Protein AF-A0A965MCZ3-F1 (afdb_monomer_lite)

Radius of gyration: 33.43 Å; chains: 1; bounding box: 57×98×82 Å

Sequence (211 aa):
MKVIHEVLMSDLFREVDEELQQDRLKYMARRYGPWVGVAVVVALLAAAVWTYMENQKEEKLAAAAERYFTALSSDGADLEILKSLTVEQGAGIYPIMANLLLMNEELEPERALETIMSADLDATTRASLARVLSYRFAHLGWQRIEGLVNQLTPAMQGASAELEFLGQMADNNMSGAKEALSRWKTLENLPASMAARLREAEIQLELAEHS

Structure (mmCIF, N/CA/C/O backbone):
data_AF-A0A965MCZ3-F1
#
_entry.id   AF-A0A965MCZ3-F1
#
loop_
_atom_site.group_PDB
_atom_site.id
_atom_site.type_symbol
_atom_site.label_atom_id
_atom_site.label_alt_id
_atom_site.label_comp_id
_atom_site.label_asym_id
_atom_site.label_entity_id
_atom_site.label_seq_id
_atom_site.pdbx_PDB_ins_code
_atom_site.Cartn_x
_atom_site.Cartn_y
_atom_site.Cartn_z
_atom_site.occupancy
_atom_site.B_iso_or_equiv
_atom_site.auth_seq_id
_atom_site.auth_comp_id
_atom_site.auth_asym_id
_atom_site.auth_atom_id
_atom_site.pdbx_PDB_model_num
ATOM 1 N N . MET A 1 1 ? -17.898 77.015 56.276 1.00 41.12 1 MET A N 1
ATOM 2 C CA . MET A 1 1 ? -16.817 76.280 55.583 1.00 41.12 1 MET A CA 1
ATOM 3 C C . MET A 1 1 ? -17.212 74.803 55.628 1.00 41.12 1 MET A C 1
ATOM 5 O O . MET A 1 1 ? -17.172 74.236 56.705 1.00 41.12 1 MET A O 1
ATOM 9 N N . LYS A 1 2 ? -17.964 74.273 54.638 1.00 50.09 2 LYS A N 1
ATOM 10 C CA . LYS A 1 2 ? -17.441 73.364 53.579 1.00 50.09 2 LYS A CA 1
ATOM 11 C C . LYS A 1 2 ? -16.272 72.553 54.159 1.00 50.09 2 LYS A C 1
ATOM 13 O O . LYS A 1 2 ? -15.230 73.147 54.379 1.00 50.09 2 LYS A O 1
ATOM 18 N N . VAL A 1 3 ? -16.410 71.289 54.551 1.00 51.66 3 VAL A N 1
ATOM 19 C CA . VAL A 1 3 ? -16.623 70.119 53.687 1.00 51.66 3 VAL A CA 1
ATOM 20 C C . VAL A 1 3 ? -17.054 68.944 54.580 1.00 51.66 3 VAL A C 1
ATOM 22 O O . VAL A 1 3 ? -16.217 68.400 55.283 1.00 51.66 3 VAL A O 1
ATOM 25 N N . ILE A 1 4 ? -18.331 68.550 54.574 1.00 48.59 4 ILE A N 1
ATOM 26 C CA . ILE A 1 4 ? -18.780 67.209 55.012 1.00 48.59 4 ILE A CA 1
ATOM 27 C C . ILE A 1 4 ? -20.008 66.846 54.165 1.00 48.59 4 ILE A C 1
ATOM 29 O O . ILE A 1 4 ? -21.119 66.730 54.668 1.00 48.59 4 ILE A O 1
ATOM 33 N N . HIS A 1 5 ? -19.840 66.786 52.843 1.00 52.75 5 HIS A N 1
ATOM 34 C CA . HIS A 1 5 ? -20.931 66.384 51.944 1.00 52.75 5 HIS A CA 1
ATOM 35 C C . HIS A 1 5 ? -20.550 65.249 50.989 1.00 52.75 5 HIS A C 1
ATOM 37 O O . HIS A 1 5 ? -21.323 64.937 50.096 1.00 52.75 5 HIS A O 1
ATOM 43 N N . GLU A 1 6 ? -19.394 64.607 51.175 1.00 56.16 6 GLU A N 1
ATOM 44 C CA . GLU A 1 6 ? -18.848 63.711 50.144 1.00 56.16 6 GLU A CA 1
ATOM 45 C C . GLU A 1 6 ? -18.627 62.258 50.589 1.00 56.16 6 GLU A C 1
ATOM 47 O O . GLU A 1 6 ? -18.291 61.420 49.766 1.00 56.16 6 GLU A O 1
ATOM 52 N N . VAL A 1 7 ? -18.881 61.905 51.853 1.00 52.00 7 VAL A N 1
ATOM 53 C CA . VAL A 1 7 ? -18.620 60.532 52.345 1.00 52.00 7 VAL A CA 1
ATOM 54 C C . VAL A 1 7 ? -19.903 59.709 52.543 1.00 52.00 7 VAL A C 1
ATOM 56 O O . VAL A 1 7 ? -19.848 58.491 52.643 1.00 52.00 7 VAL A O 1
ATOM 59 N N . LEU A 1 8 ? -21.091 60.326 52.511 1.00 55.06 8 LEU A N 1
ATOM 60 C CA . LEU A 1 8 ? -22.344 59.640 52.871 1.00 55.06 8 LEU A CA 1
ATOM 61 C C . LEU A 1 8 ? -23.015 58.836 51.733 1.00 55.06 8 LEU A C 1
ATOM 63 O O . LEU A 1 8 ? -24.054 58.229 51.965 1.00 55.06 8 LEU A O 1
ATOM 67 N N . MET A 1 9 ? -22.468 58.843 50.510 1.00 55.62 9 MET A N 1
ATOM 68 C CA . MET A 1 9 ? -23.132 58.280 49.316 1.00 55.62 9 MET A CA 1
ATOM 69 C C . MET A 1 9 ? -22.511 56.984 48.764 1.00 55.62 9 MET A C 1
ATOM 71 O O . MET A 1 9 ? -23.002 56.482 47.757 1.00 55.62 9 MET A O 1
ATOM 75 N N . SER A 1 10 ? -21.467 56.418 49.389 1.00 51.62 10 SER A N 1
ATOM 76 C CA . SER A 1 10 ? -20.831 55.180 48.880 1.00 51.62 10 SER A CA 1
ATOM 77 C C . SER A 1 10 ? -20.953 53.942 49.778 1.00 51.62 10 SER A C 1
ATOM 79 O O . SER A 1 10 ? -20.821 52.837 49.262 1.00 51.62 10 SER A O 1
ATOM 81 N N . ASP A 1 11 ? -21.327 54.091 51.055 1.00 53.97 11 ASP A N 1
ATOM 82 C CA . ASP A 1 11 ? -21.426 52.960 52.002 1.00 53.97 11 ASP A CA 1
ATOM 83 C C . ASP A 1 11 ? -22.856 52.442 52.256 1.00 53.97 11 ASP A C 1
ATOM 85 O O . ASP A 1 11 ? -23.054 51.497 53.008 1.00 53.97 11 ASP A O 1
ATOM 89 N N . LEU A 1 12 ? -23.876 53.000 51.595 1.00 50.38 12 LEU A N 1
ATOM 90 C CA . LEU A 1 12 ? -25.283 52.585 51.759 1.00 50.38 12 LEU A CA 1
ATOM 91 C C . LEU A 1 12 ? -25.809 51.657 50.647 1.00 50.38 12 LEU A C 1
ATOM 93 O O . LEU A 1 12 ? -27.002 51.372 50.597 1.00 50.38 12 LEU A O 1
ATOM 97 N N . PHE A 1 13 ? -24.932 51.160 49.768 1.00 47.84 13 PHE A N 1
ATOM 98 C CA . PHE A 1 13 ? -25.298 50.298 48.630 1.00 47.84 13 PHE A CA 1
ATOM 99 C C . PHE A 1 13 ? -24.572 48.948 48.603 1.00 47.84 13 PHE A C 1
ATOM 101 O O . PHE A 1 13 ? -24.461 48.333 47.542 1.00 47.84 13 PHE A O 1
ATOM 108 N N . ARG A 1 14 ? -24.071 48.460 49.746 1.00 54.25 14 ARG A N 1
ATOM 109 C CA . ARG A 1 14 ? -23.369 47.167 49.774 1.00 54.25 14 ARG A CA 1
ATOM 110 C C . ARG A 1 14 ? -23.829 46.135 50.789 1.00 54.25 14 ARG A C 1
ATOM 112 O O . ARG A 1 14 ? -23.236 45.068 50.813 1.00 54.25 14 ARG A O 1
ATOM 119 N N . GLU A 1 15 ? -24.893 46.384 51.548 1.00 53.94 15 GLU A N 1
ATOM 120 C CA . GLU A 1 15 ? -25.224 45.486 52.668 1.00 53.94 15 GLU A CA 1
ATOM 121 C C . GLU A 1 15 ? -26.689 45.026 52.737 1.00 53.94 15 GLU A C 1
ATOM 123 O O . GLU A 1 15 ? -27.121 44.502 53.755 1.00 53.94 15 GLU A O 1
ATOM 128 N N . VAL A 1 16 ? -27.478 45.162 51.661 1.00 55.66 16 VAL A N 1
ATOM 129 C CA . VAL A 1 16 ? -28.903 44.748 51.676 1.00 55.66 16 VAL A CA 1
ATOM 130 C C . VAL A 1 16 ? -29.326 43.950 50.436 1.00 55.66 16 VAL A C 1
ATOM 132 O O . VAL A 1 16 ? -30.455 44.069 49.984 1.00 55.66 16 VAL A O 1
ATOM 135 N N . ASP A 1 17 ? -28.461 43.105 49.868 1.00 54.53 17 ASP A N 1
ATOM 136 C CA . ASP A 1 17 ? -28.918 42.191 48.798 1.00 54.53 17 ASP A CA 1
ATOM 137 C C . ASP A 1 17 ? -28.342 40.764 48.840 1.00 54.53 17 ASP A C 1
ATOM 139 O O . ASP A 1 17 ? -28.555 39.979 47.914 1.00 54.53 17 ASP A O 1
ATOM 143 N N . GLU A 1 18 ? -27.668 40.366 49.927 1.00 53.53 18 GLU A N 1
ATOM 144 C CA . GLU A 1 18 ? -27.156 38.989 50.049 1.00 53.53 18 GLU A CA 1
ATOM 145 C C . GLU A 1 18 ? -28.203 37.969 50.536 1.00 53.53 18 GLU A C 1
ATOM 147 O O . GLU A 1 18 ? -28.109 36.792 50.185 1.00 53.53 18 GLU A O 1
ATOM 152 N N . GLU A 1 19 ? -29.260 38.377 51.247 1.00 51.19 19 GLU A N 1
ATOM 153 C CA . GLU A 1 19 ? -30.263 37.425 51.761 1.00 51.19 19 GLU A CA 1
ATOM 154 C C . GLU A 1 19 ? -31.411 37.126 50.773 1.00 51.19 19 GLU A C 1
ATOM 156 O O . GLU A 1 19 ? -31.926 36.007 50.750 1.00 51.19 19 GLU A O 1
ATOM 161 N N . LEU A 1 20 ? -31.772 38.054 49.874 1.00 52.22 20 LEU A N 1
ATOM 162 C CA . LEU A 1 20 ? -32.878 37.852 48.917 1.00 52.22 20 LEU A CA 1
ATOM 163 C C . LEU A 1 20 ? -32.478 37.098 47.633 1.00 52.22 20 LEU A C 1
ATOM 165 O O . LEU A 1 20 ? -33.342 36.508 46.973 1.00 52.22 20 LEU A O 1
ATOM 169 N N . GLN A 1 21 ? -31.186 37.037 47.286 1.00 55.78 21 GLN A N 1
ATOM 170 C CA . GLN A 1 21 ? -30.714 36.184 46.185 1.00 55.78 21 GLN A CA 1
ATOM 171 C C . GLN A 1 21 ? -30.651 34.702 46.577 1.00 55.78 21 GLN A C 1
ATOM 173 O O . GLN A 1 21 ? -30.935 33.837 45.742 1.00 55.78 21 GLN A O 1
ATOM 178 N N . GLN A 1 22 ? -30.350 34.385 47.842 1.00 51.97 22 GLN A N 1
ATOM 179 C CA . GLN A 1 22 ? -30.231 32.995 48.291 1.00 51.97 22 GLN A CA 1
ATOM 180 C C . GLN A 1 22 ? -31.553 32.225 48.205 1.00 51.97 22 GLN A C 1
ATOM 182 O O . GLN A 1 22 ? -31.545 31.053 47.827 1.00 51.97 22 GLN A O 1
ATOM 187 N N . ASP A 1 23 ? -32.691 32.859 48.486 1.00 56.91 23 ASP A N 1
ATOM 188 C CA . ASP A 1 23 ? -33.988 32.174 48.445 1.00 56.91 23 ASP A CA 1
ATOM 189 C C . ASP A 1 23 ? -34.500 31.936 47.018 1.00 56.91 23 ASP A C 1
ATOM 191 O O . ASP A 1 23 ? -35.066 30.874 46.734 1.00 56.91 23 ASP A O 1
ATOM 195 N N . ARG A 1 24 ? -34.221 32.846 46.071 1.00 56.25 24 ARG A N 1
ATOM 196 C CA . ARG A 1 24 ? -34.505 32.607 44.642 1.00 56.25 2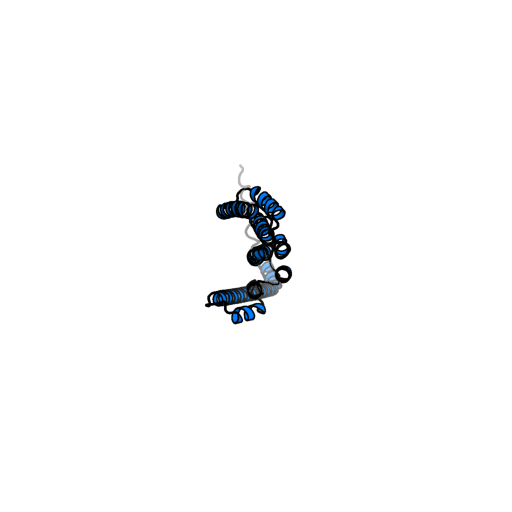4 ARG A CA 1
ATOM 197 C C . ARG A 1 24 ? -33.604 31.526 44.054 1.00 56.25 24 ARG A C 1
ATOM 199 O O . ARG A 1 24 ? -34.099 30.665 43.323 1.00 56.25 24 ARG A O 1
ATOM 206 N N . LEU A 1 25 ? -32.322 31.516 44.419 1.00 52.41 25 LEU A N 1
ATOM 207 C CA . LEU A 1 25 ? -31.389 30.457 44.031 1.00 52.41 25 LEU A CA 1
ATOM 208 C C . LEU A 1 25 ? -31.806 29.101 44.622 1.00 52.41 25 LEU A C 1
ATOM 210 O O . LEU A 1 25 ? -31.830 28.112 43.894 1.00 52.41 25 LEU A O 1
ATOM 214 N N . LYS A 1 26 ? -32.242 29.044 45.889 1.00 54.50 26 LYS A N 1
ATOM 215 C CA . LYS A 1 26 ? -32.774 27.819 46.522 1.00 54.50 26 LYS A CA 1
ATOM 216 C C . LYS A 1 26 ? -34.079 27.337 45.881 1.00 54.50 26 LYS A C 1
ATOM 218 O O . LYS A 1 26 ? -34.270 26.129 45.738 1.00 54.50 26 LYS A O 1
ATOM 223 N N . TYR A 1 27 ? -34.972 28.241 45.474 1.00 55.53 27 TYR A N 1
ATOM 224 C CA . TYR A 1 27 ? -36.230 27.877 44.813 1.00 55.53 27 TYR A CA 1
ATOM 225 C C . TYR A 1 27 ? -36.005 27.351 43.385 1.00 55.53 27 TYR A C 1
ATOM 227 O O . TYR A 1 27 ? -36.581 26.329 43.005 1.00 55.53 27 TYR A O 1
ATOM 235 N N . MET A 1 28 ? -35.114 27.981 42.609 1.00 53.00 28 MET A N 1
ATOM 236 C CA . MET A 1 28 ? -34.732 27.479 41.282 1.00 53.00 28 MET A CA 1
ATOM 237 C C . MET A 1 28 ? -33.929 26.175 41.370 1.00 53.00 28 MET A C 1
ATOM 239 O O . MET A 1 28 ? -34.207 25.248 40.610 1.00 53.00 28 MET A O 1
ATOM 243 N N . ALA A 1 29 ? -33.018 26.045 42.337 1.00 52.56 29 ALA A N 1
ATOM 244 C CA . ALA A 1 29 ? -32.280 24.807 42.585 1.00 52.56 29 ALA A CA 1
ATOM 245 C C . ALA A 1 29 ? -33.202 23.649 43.001 1.00 52.56 29 ALA A C 1
ATOM 247 O O . ALA A 1 29 ? -33.023 22.531 42.532 1.00 52.56 29 ALA A O 1
ATOM 248 N N . ARG A 1 30 ? -34.244 23.893 43.809 1.00 54.91 30 ARG A N 1
ATOM 249 C CA . ARG A 1 30 ? -35.247 22.862 44.142 1.00 54.91 30 ARG A CA 1
ATOM 250 C C . ARG A 1 30 ? -36.106 22.443 42.949 1.00 54.91 30 ARG A C 1
ATOM 252 O O . ARG A 1 30 ? -36.532 21.294 42.897 1.00 54.91 30 ARG A O 1
ATOM 259 N N . ARG A 1 31 ? -36.368 23.350 42.000 1.00 56.59 31 ARG A N 1
ATOM 260 C CA . ARG A 1 31 ? -37.234 23.079 40.841 1.00 56.59 31 ARG A CA 1
ATOM 261 C C . ARG A 1 31 ? -36.498 22.449 39.654 1.00 56.59 31 ARG A C 1
ATOM 263 O O . ARG A 1 31 ? -37.067 21.582 38.998 1.00 56.59 31 ARG A O 1
ATOM 270 N N . TYR A 1 32 ? -35.253 22.851 39.396 1.00 47.97 32 TYR A N 1
ATOM 271 C CA . TYR A 1 32 ? -34.442 22.355 38.273 1.00 47.97 32 TYR A CA 1
ATOM 272 C C . TYR A 1 32 ? -33.332 21.381 38.689 1.00 47.97 32 TYR A C 1
ATOM 274 O O . TYR A 1 32 ? -32.870 20.609 37.856 1.00 47.97 32 TYR A O 1
ATOM 282 N N . GLY A 1 33 ? -32.935 21.356 39.965 1.00 49.75 33 GLY A N 1
ATOM 283 C CA . GLY A 1 33 ? -31.885 20.474 40.487 1.00 49.75 33 GLY A CA 1
ATOM 284 C C . GLY A 1 33 ? -32.100 18.981 40.210 1.00 49.75 33 GLY A C 1
ATOM 285 O O . GLY A 1 33 ? -31.152 18.331 39.773 1.00 49.75 33 GLY A O 1
ATOM 286 N N . PRO A 1 34 ? -33.320 18.425 40.362 1.00 53.75 34 PRO A N 1
ATOM 287 C CA . PRO A 1 34 ? -33.581 17.029 40.010 1.00 53.75 34 PRO A CA 1
ATOM 288 C C . PRO A 1 34 ? -33.378 16.738 38.514 1.00 53.75 34 PRO A C 1
ATOM 290 O O . PRO A 1 34 ? -32.790 15.723 38.158 1.00 53.75 34 PRO A O 1
ATOM 293 N N . TRP A 1 35 ? -33.805 17.647 37.631 1.00 54.59 35 TRP A N 1
ATOM 294 C CA . TRP A 1 35 ? -33.677 17.488 36.176 1.00 54.59 35 TRP A CA 1
ATOM 295 C C . TRP A 1 35 ? -32.234 17.633 35.692 1.00 54.59 35 TRP A C 1
ATOM 297 O O . TRP A 1 35 ? -31.791 16.867 34.839 1.00 54.59 35 TRP A O 1
ATOM 307 N N . VAL A 1 36 ? -31.484 18.570 36.274 1.00 61.50 36 VAL A N 1
ATOM 308 C CA . VAL A 1 36 ? -30.049 18.730 36.010 1.00 61.50 36 VAL A CA 1
ATOM 309 C C . VAL A 1 36 ? -29.283 17.490 36.477 1.00 61.50 36 VAL A C 1
ATOM 311 O O . VAL A 1 36 ? -28.436 16.990 35.744 1.00 61.50 36 VAL A O 1
ATOM 314 N N . GLY A 1 37 ? -29.632 16.932 37.642 1.00 55.44 37 GLY A N 1
ATOM 315 C CA . GLY A 1 37 ? -29.056 15.675 38.124 1.00 55.44 37 GLY A CA 1
ATOM 316 C C . GLY A 1 37 ? -29.294 14.507 37.163 1.00 55.44 37 GLY A C 1
ATOM 317 O O . GLY A 1 37 ? -28.354 13.793 36.821 1.00 55.44 37 GLY A O 1
ATOM 318 N N . VAL A 1 38 ? -30.523 14.350 36.660 1.00 63.00 38 VAL A N 1
ATOM 319 C CA . VAL A 1 38 ? -30.852 13.315 35.663 1.00 63.00 38 VAL A CA 1
ATOM 320 C C . VAL A 1 38 ? -30.066 13.515 34.363 1.00 63.00 38 VAL A C 1
ATOM 322 O O . VAL A 1 38 ? -29.511 12.552 33.839 1.00 63.00 38 VAL A O 1
ATOM 325 N N . ALA A 1 39 ? -29.959 14.748 33.862 1.00 58.84 39 ALA A N 1
ATOM 326 C CA . ALA A 1 39 ? -29.214 15.045 32.638 1.00 58.84 39 ALA A CA 1
ATOM 327 C C . ALA A 1 39 ? -27.719 14.695 32.758 1.00 58.84 39 ALA A C 1
ATOM 329 O O . ALA A 1 39 ? -27.145 14.113 31.838 1.00 58.84 39 ALA A O 1
ATOM 330 N N . VAL A 1 40 ? -27.104 14.986 33.909 1.00 59.88 40 VAL A N 1
ATOM 331 C CA . VAL A 1 40 ? -25.703 14.632 34.186 1.00 59.88 40 VAL A CA 1
ATOM 332 C C . VAL A 1 40 ? -25.514 13.115 34.216 1.00 59.88 40 VAL A C 1
ATOM 334 O O . VAL A 1 40 ? -24.577 12.607 33.607 1.00 59.88 40 VAL A O 1
ATOM 337 N N . VAL A 1 41 ? -26.418 12.373 34.861 1.00 61.31 41 VAL A N 1
ATOM 338 C CA . VAL A 1 41 ? -26.344 10.903 34.912 1.00 61.31 41 VAL A CA 1
ATOM 339 C C . VAL A 1 41 ? -26.470 10.289 33.516 1.00 61.31 41 VAL A C 1
ATOM 341 O O . VAL A 1 41 ? -25.693 9.404 33.169 1.00 61.31 41 VAL A O 1
ATOM 344 N N . VAL A 1 42 ? -27.393 10.781 32.686 1.00 73.19 42 VAL A N 1
ATOM 345 C CA . VAL A 1 42 ? -27.546 10.311 31.298 1.00 73.19 42 VAL A CA 1
ATOM 346 C C . VAL A 1 42 ? -26.290 10.596 30.472 1.00 73.19 42 VAL A C 1
ATOM 348 O O . VAL A 1 42 ? -25.834 9.715 29.747 1.00 73.19 42 VAL A O 1
ATOM 351 N N . ALA A 1 43 ? -25.692 11.783 30.610 1.00 57.12 43 ALA A N 1
ATOM 352 C CA . ALA A 1 43 ? -24.456 12.129 29.912 1.00 57.12 43 ALA A CA 1
ATOM 353 C C . ALA A 1 43 ? -23.274 11.240 30.338 1.00 57.12 43 ALA A C 1
ATOM 355 O O . ALA A 1 43 ? -22.507 10.792 29.489 1.00 57.12 43 ALA A O 1
ATOM 356 N N . LEU A 1 44 ? -23.154 10.929 31.634 1.00 52.97 44 LEU A N 1
ATOM 357 C CA . LEU A 1 44 ? -22.121 10.025 32.149 1.00 52.97 44 LEU A CA 1
ATOM 358 C C . LEU A 1 44 ? -22.318 8.584 31.669 1.00 52.97 44 LEU A C 1
ATOM 360 O O . LEU A 1 44 ? -21.344 7.933 31.306 1.00 52.97 44 LEU A O 1
ATOM 364 N N . LEU A 1 45 ? -23.559 8.091 31.623 1.00 56.78 45 LEU A N 1
ATOM 365 C CA . LEU A 1 45 ? -23.864 6.766 31.077 1.00 56.78 45 LEU A CA 1
ATOM 366 C C . LEU A 1 45 ? -23.574 6.699 29.576 1.00 56.78 45 LEU A C 1
ATOM 368 O O . LEU A 1 45 ? -22.982 5.728 29.119 1.00 56.78 45 LEU A O 1
ATOM 372 N N . ALA A 1 46 ? -23.929 7.738 28.819 1.00 57.84 46 ALA A N 1
ATOM 373 C CA . ALA A 1 46 ? -23.603 7.825 27.400 1.00 57.84 46 ALA A CA 1
ATOM 374 C C . ALA A 1 46 ? -22.082 7.834 27.170 1.00 57.84 46 ALA A C 1
ATOM 376 O O . ALA A 1 46 ? -21.592 7.097 26.319 1.00 57.84 46 ALA A O 1
ATOM 377 N N . ALA A 1 47 ? -21.332 8.600 27.970 1.00 51.97 47 ALA A N 1
ATOM 378 C CA . ALA A 1 47 ? -19.874 8.619 27.918 1.00 51.97 47 ALA A CA 1
ATOM 379 C C . ALA A 1 47 ? -19.263 7.260 28.298 1.00 51.97 47 ALA A C 1
ATOM 381 O O . ALA A 1 47 ? -18.357 6.800 27.616 1.00 51.97 47 ALA A O 1
ATOM 382 N N . ALA A 1 48 ? -19.780 6.590 29.332 1.00 47.22 48 ALA A N 1
ATOM 383 C CA . ALA A 1 48 ? -19.310 5.271 29.758 1.00 47.22 48 ALA A CA 1
ATOM 384 C C . ALA A 1 48 ? -19.595 4.176 28.717 1.00 47.22 48 ALA A C 1
ATOM 386 O O . ALA A 1 48 ? -18.771 3.291 28.504 1.00 47.22 48 ALA A O 1
ATOM 387 N N . VAL A 1 49 ? -20.747 4.237 28.045 1.00 61.25 49 VAL A N 1
ATOM 388 C CA . VAL A 1 49 ? -21.068 3.337 26.928 1.00 61.25 49 VAL A CA 1
ATOM 389 C C . VAL A 1 49 ? -20.149 3.616 25.738 1.00 61.25 49 VAL A C 1
ATOM 391 O O . VAL A 1 49 ? -19.633 2.673 25.144 1.00 61.25 49 VAL A O 1
ATOM 394 N N . TRP A 1 50 ? -19.893 4.889 25.422 1.00 56.25 50 TRP A N 1
ATOM 395 C CA . TRP A 1 50 ? -18.980 5.277 24.345 1.00 56.25 50 TRP A CA 1
ATOM 396 C C . TRP A 1 50 ? -17.555 4.776 24.596 1.00 56.25 50 TRP A C 1
ATOM 398 O O . TRP A 1 50 ? -16.977 4.117 23.737 1.00 56.25 50 TRP A O 1
ATOM 408 N N . THR A 1 51 ? -17.004 5.022 25.788 1.00 51.09 51 THR A N 1
ATOM 409 C CA . THR A 1 51 ? -15.647 4.582 26.144 1.00 51.09 51 THR A CA 1
ATOM 410 C C . THR A 1 51 ? -15.534 3.064 26.218 1.00 51.09 51 THR A C 1
ATOM 412 O O . THR A 1 51 ? -14.538 2.509 25.771 1.00 51.09 51 THR A O 1
ATOM 415 N N . TYR A 1 52 ? -16.563 2.365 26.706 1.00 45.03 52 TYR A N 1
ATOM 416 C CA . TYR A 1 52 ? -16.591 0.902 26.694 1.00 45.03 52 TYR A CA 1
ATOM 417 C C . TYR A 1 52 ? -16.570 0.334 25.268 1.00 45.03 52 TYR A C 1
ATOM 419 O O . TYR A 1 52 ? -15.874 -0.645 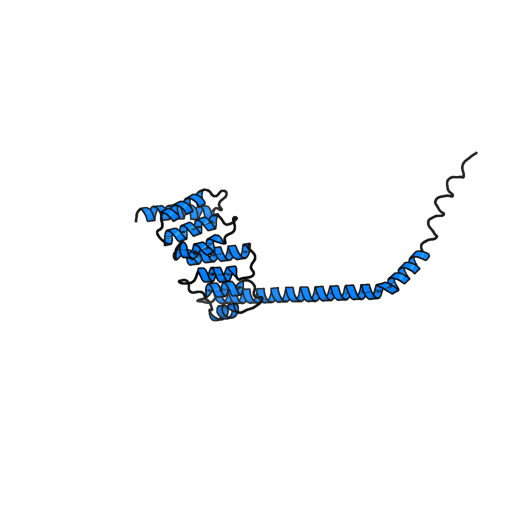25.002 1.00 45.03 52 TYR A O 1
ATOM 427 N N . MET A 1 53 ? -17.302 0.956 24.338 1.00 62.03 53 MET A N 1
ATOM 428 C CA . MET A 1 53 ? -17.293 0.561 22.928 1.00 62.03 53 MET A CA 1
ATOM 429 C C . MET A 1 53 ? -15.960 0.871 22.238 1.00 62.03 53 MET A C 1
ATOM 431 O O . MET A 1 53 ? -15.537 0.081 21.398 1.00 62.03 53 MET A O 1
ATOM 435 N N . GLU A 1 54 ? -15.305 1.981 22.579 1.00 64.62 54 GLU A N 1
ATOM 436 C CA . GLU A 1 54 ? -13.972 2.331 22.069 1.00 64.62 54 GLU A CA 1
ATOM 437 C C . GLU A 1 54 ? -12.919 1.321 22.558 1.00 64.62 54 GLU A C 1
ATOM 439 O O . GLU A 1 54 ? -12.235 0.703 21.746 1.00 64.62 54 GLU A O 1
ATOM 444 N N . ASN A 1 55 ? -12.890 1.032 23.864 1.00 59.81 55 ASN A N 1
ATOM 445 C CA . ASN A 1 55 ? -11.953 0.073 24.460 1.00 59.81 55 ASN A CA 1
ATOM 446 C C . ASN A 1 55 ? -12.128 -1.342 23.885 1.00 59.81 55 ASN A C 1
ATOM 448 O O . ASN A 1 55 ? -11.153 -2.009 23.559 1.00 59.81 55 ASN A O 1
ATOM 452 N N . GLN A 1 56 ? -13.373 -1.794 23.699 1.00 62.44 56 GLN A N 1
ATOM 453 C CA . GLN A 1 56 ? -13.670 -3.089 23.072 1.00 62.44 56 GLN A CA 1
ATOM 454 C C . GLN A 1 56 ? -13.202 -3.165 21.610 1.00 62.44 56 GLN A C 1
ATOM 456 O O . GLN A 1 56 ? -12.856 -4.245 21.131 1.00 62.44 56 GLN A O 1
ATOM 461 N N . LYS A 1 57 ? -13.208 -2.046 20.874 1.00 69.69 57 LYS A N 1
ATOM 462 C CA . LYS A 1 57 ? -12.655 -1.995 19.512 1.00 69.69 57 LYS A CA 1
ATOM 463 C C . LYS A 1 57 ? -11.131 -2.050 19.540 1.00 69.69 57 LYS A C 1
ATOM 465 O O . LYS A 1 57 ? -10.553 -2.794 18.754 1.00 69.69 57 LYS A O 1
ATOM 470 N N . GLU A 1 58 ? -10.495 -1.314 20.447 1.00 72.50 58 GLU A N 1
ATOM 471 C CA . GLU A 1 58 ? -9.037 -1.312 20.601 1.00 72.50 58 GLU A CA 1
ATOM 472 C C . GLU A 1 58 ? -8.498 -2.686 21.018 1.00 72.50 58 GLU A C 1
ATOM 474 O O . GLU A 1 58 ? -7.547 -3.177 20.411 1.00 72.50 58 GLU A O 1
ATOM 479 N N . GLU A 1 59 ? -9.141 -3.355 21.979 1.00 79.56 59 GLU A N 1
ATOM 480 C CA . GLU A 1 59 ? -8.761 -4.705 22.416 1.00 79.56 59 GLU A CA 1
ATOM 481 C C . GLU A 1 59 ? -8.866 -5.729 21.278 1.00 79.56 59 GLU A C 1
ATOM 483 O O . GLU A 1 59 ? -7.950 -6.527 21.067 1.00 79.56 59 GLU A O 1
ATOM 488 N N . LYS A 1 60 ? -9.951 -5.687 20.494 1.00 82.75 60 LYS A N 1
ATOM 489 C CA . LYS A 1 60 ? -10.124 -6.574 19.331 1.00 82.75 60 LYS A CA 1
ATOM 490 C C . LYS A 1 60 ? -9.100 -6.298 18.241 1.00 82.75 60 LYS A C 1
ATOM 492 O O . LYS A 1 60 ? -8.562 -7.236 17.658 1.00 82.75 60 LYS A O 1
ATOM 497 N N . LEU A 1 61 ? -8.799 -5.028 17.987 1.00 80.75 61 LEU A N 1
ATOM 498 C CA . LEU A 1 61 ? -7.792 -4.629 17.013 1.00 80.75 61 LEU A CA 1
ATOM 499 C C . LEU A 1 61 ? -6.389 -5.082 17.436 1.00 80.75 61 LEU A C 1
ATOM 501 O O . LEU A 1 61 ? -5.651 -5.610 16.606 1.00 80.75 61 LEU A O 1
ATOM 505 N N . ALA A 1 62 ? -6.039 -4.945 18.717 1.00 79.12 62 ALA A N 1
ATOM 506 C CA . ALA A 1 62 ? -4.775 -5.433 19.263 1.00 79.12 62 ALA A CA 1
ATOM 507 C C . ALA A 1 62 ? -4.668 -6.966 19.179 1.00 79.12 62 ALA A C 1
ATOM 509 O O . ALA A 1 62 ? -3.657 -7.490 18.710 1.00 79.12 62 ALA A O 1
ATOM 510 N N . ALA A 1 63 ? -5.730 -7.690 19.542 1.00 87.12 63 ALA A N 1
ATOM 511 C CA . ALA A 1 63 ? -5.766 -9.150 19.458 1.00 87.12 63 ALA A CA 1
ATOM 512 C C . ALA A 1 63 ? -5.710 -9.668 18.010 1.00 87.12 63 ALA A C 1
ATOM 514 O O . ALA A 1 63 ? -5.163 -10.742 17.749 1.00 87.12 63 ALA A O 1
ATOM 515 N N . ALA A 1 64 ? -6.301 -8.941 17.060 1.00 86.19 64 ALA A N 1
ATOM 516 C CA . ALA A 1 64 ? -6.206 -9.255 15.639 1.00 86.19 64 ALA A CA 1
ATOM 517 C C . ALA A 1 64 ? -4.799 -8.980 15.089 1.00 86.19 64 ALA A C 1
ATOM 519 O O . ALA A 1 64 ? -4.284 -9.786 14.316 1.00 86.19 64 ALA A O 1
ATOM 520 N N . ALA A 1 65 ? -4.156 -7.893 15.534 1.00 82.25 65 ALA A N 1
ATOM 521 C CA . ALA A 1 65 ? -2.772 -7.578 15.192 1.00 82.25 65 ALA A CA 1
ATOM 522 C C . ALA A 1 65 ? -1.820 -8.694 15.630 1.00 82.25 65 ALA A C 1
ATOM 524 O O . ALA A 1 65 ? -1.043 -9.194 14.820 1.00 82.25 65 ALA A O 1
ATOM 525 N N . GLU A 1 66 ? -1.912 -9.112 16.895 1.00 85.75 66 GLU A N 1
ATOM 526 C CA . GLU A 1 66 ? -1.079 -10.178 17.452 1.00 85.75 66 GLU A CA 1
ATOM 527 C C . GLU A 1 66 ? -1.231 -11.467 16.645 1.00 85.75 66 GLU A C 1
ATOM 529 O O . GLU A 1 66 ? -0.245 -11.985 16.129 1.00 85.75 66 GLU A O 1
ATOM 534 N N . ARG A 1 67 ? -2.471 -11.922 16.424 1.00 86.69 67 ARG A N 1
ATOM 535 C CA . ARG A 1 67 ? -2.745 -13.122 15.620 1.00 86.69 67 ARG A CA 1
ATOM 536 C C . ARG A 1 67 ? -2.219 -13.005 14.194 1.00 86.69 67 ARG A C 1
ATOM 538 O O . ARG A 1 67 ? -1.652 -13.968 13.684 1.00 86.69 67 ARG A O 1
ATOM 545 N N . TYR A 1 68 ? -2.360 -11.842 13.564 1.00 83.06 68 TYR A N 1
ATOM 546 C CA . TYR A 1 68 ? -1.838 -11.607 12.222 1.00 83.06 68 TYR A CA 1
ATOM 547 C C . TYR A 1 68 ? -0.307 -11.736 12.175 1.00 83.06 68 TYR A C 1
ATOM 549 O O . TYR A 1 68 ? 0.231 -12.436 11.318 1.00 83.06 68 TYR A O 1
ATOM 557 N N . PHE A 1 69 ? 0.411 -11.114 13.115 1.00 83.00 69 PHE A N 1
ATOM 558 C CA . PHE A 1 69 ? 1.872 -11.214 13.174 1.00 83.00 69 PHE A CA 1
ATOM 559 C C . PHE A 1 69 ? 2.356 -12.609 13.573 1.00 83.00 69 PHE A C 1
ATOM 561 O O . PHE A 1 69 ? 3.343 -13.088 13.014 1.00 83.00 69 PHE A O 1
ATOM 568 N N . THR A 1 70 ? 1.657 -13.288 14.485 1.00 84.00 70 THR A N 1
ATOM 569 C CA . THR A 1 70 ? 1.929 -14.689 14.828 1.00 84.00 70 THR A CA 1
ATOM 570 C C . THR A 1 70 ? 1.798 -15.582 13.601 1.00 84.00 70 THR A C 1
ATOM 572 O O . THR A 1 70 ? 2.699 -16.376 13.344 1.00 84.00 70 THR A O 1
ATOM 575 N N . ALA A 1 71 ? 0.744 -15.397 12.800 1.00 83.94 71 ALA A N 1
ATOM 576 C CA . ALA A 1 71 ? 0.547 -16.155 11.571 1.00 83.94 71 ALA A CA 1
ATOM 577 C C . ALA A 1 71 ? 1.670 -15.934 10.552 1.00 83.94 71 ALA A C 1
ATOM 579 O O . ALA A 1 71 ? 2.015 -16.845 9.817 1.00 83.94 71 ALA A O 1
ATOM 580 N N . LEU A 1 72 ? 2.264 -14.742 10.500 1.00 81.12 72 LEU A N 1
ATOM 581 C CA . LEU A 1 72 ? 3.380 -14.453 9.594 1.00 81.12 72 LEU A CA 1
ATOM 582 C C . LEU A 1 72 ? 4.749 -14.894 10.117 1.00 81.12 72 LEU A C 1
ATOM 584 O O . LEU A 1 72 ? 5.693 -14.982 9.338 1.00 81.12 72 LEU A O 1
ATOM 588 N N . SER A 1 73 ? 4.869 -15.134 11.422 1.00 77.50 73 SER A N 1
ATOM 589 C CA . SER A 1 73 ? 6.135 -15.498 12.067 1.00 77.50 73 SER A CA 1
ATOM 590 C C . SER A 1 73 ? 6.390 -17.009 12.077 1.00 77.50 73 SER A C 1
ATOM 592 O O . SER A 1 73 ? 7.474 -17.437 12.473 1.00 77.50 73 SER A O 1
ATOM 594 N N . SER A 1 74 ? 5.404 -17.821 11.682 1.00 73.88 74 SER A N 1
ATOM 595 C CA . SER A 1 74 ? 5.561 -19.266 11.523 1.00 73.88 74 SER A CA 1
ATOM 596 C C . SER A 1 74 ? 6.381 -19.607 10.276 1.00 73.88 74 SER A C 1
ATOM 598 O O . SER A 1 74 ? 6.418 -18.851 9.303 1.00 73.88 74 SER A O 1
ATOM 600 N N . ASP A 1 75 ? 7.040 -20.765 10.302 1.00 69.25 75 ASP A N 1
ATOM 601 C CA . ASP A 1 75 ? 7.843 -21.271 9.186 1.00 69.25 75 ASP A CA 1
ATOM 602 C C . ASP A 1 75 ? 6.913 -21.640 8.013 1.00 69.25 75 ASP A C 1
ATOM 604 O O . ASP A 1 75 ? 6.305 -22.711 7.983 1.00 69.25 75 ASP A O 1
ATOM 608 N N . GLY A 1 76 ? 6.726 -20.689 7.093 1.00 65.19 76 GLY A N 1
ATOM 609 C CA . GLY A 1 76 ? 5.582 -20.668 6.181 1.00 65.19 76 GLY A CA 1
ATOM 610 C C . GLY A 1 76 ? 4.330 -20.170 6.911 1.00 65.19 76 GLY A C 1
ATOM 611 O O . GLY A 1 76 ? 3.920 -20.737 7.923 1.00 65.19 76 GLY A O 1
ATOM 612 N N . ALA A 1 77 ? 3.743 -19.073 6.431 1.00 80.00 77 ALA A N 1
ATOM 613 C CA . ALA A 1 77 ? 2.643 -18.397 7.114 1.00 80.00 77 ALA A CA 1
ATOM 614 C C . ALA A 1 77 ? 1.502 -19.354 7.519 1.00 80.00 77 ALA A C 1
ATOM 616 O O . ALA A 1 77 ? 1.086 -20.207 6.731 1.00 80.00 77 ALA A O 1
ATOM 617 N N . ASP A 1 78 ? 0.964 -19.187 8.726 1.00 84.62 78 ASP A N 1
ATOM 618 C CA . ASP A 1 78 ? -0.143 -19.985 9.241 1.00 84.62 78 ASP A CA 1
ATOM 619 C C . ASP A 1 78 ? -1.454 -19.582 8.551 1.00 84.62 78 ASP A C 1
ATOM 621 O O . ASP A 1 78 ? -2.152 -18.629 8.921 1.00 84.62 78 ASP A O 1
ATOM 625 N N . LEU A 1 79 ? -1.788 -20.334 7.503 1.00 86.44 79 LEU A N 1
ATOM 626 C CA . LEU A 1 79 ? -2.971 -20.095 6.685 1.00 86.44 79 LEU A CA 1
ATOM 627 C C . LEU A 1 79 ? -4.277 -20.299 7.463 1.00 86.44 79 LEU A C 1
ATOM 629 O O . LEU A 1 79 ? -5.304 -19.760 7.052 1.00 86.44 79 LEU A O 1
ATOM 633 N N . GLU A 1 80 ? -4.279 -21.081 8.544 1.00 88.75 80 GLU A N 1
ATOM 634 C CA . GLU A 1 80 ? -5.477 -21.302 9.354 1.00 88.75 80 GLU A CA 1
ATOM 635 C C . GLU A 1 80 ? -5.795 -20.057 10.183 1.00 88.75 80 GLU A C 1
ATOM 637 O O . GLU A 1 80 ? -6.927 -19.560 10.144 1.00 88.75 80 GLU A O 1
ATOM 642 N N . ILE A 1 81 ? -4.778 -19.478 10.831 1.00 87.75 81 ILE A N 1
ATOM 643 C CA . ILE A 1 81 ? -4.929 -18.216 11.564 1.00 87.75 81 ILE A CA 1
ATOM 644 C C . ILE A 1 81 ? -5.350 -17.098 10.605 1.00 87.75 81 ILE A C 1
ATOM 646 O O . ILE A 1 81 ? -6.323 -16.391 10.887 1.00 87.75 81 ILE A O 1
ATOM 650 N N . LEU A 1 82 ? -4.705 -16.978 9.438 1.00 85.38 82 LEU A N 1
ATOM 651 C CA . LEU A 1 82 ? -5.092 -15.988 8.427 1.00 85.38 82 LEU A CA 1
ATOM 652 C C . LEU A 1 82 ? -6.545 -16.175 7.967 1.00 85.38 82 LEU A C 1
ATOM 654 O O . LEU A 1 82 ? -7.289 -15.198 7.901 1.00 85.38 82 LEU A O 1
ATOM 658 N N . LYS A 1 83 ? -6.994 -17.412 7.705 1.00 89.75 83 LYS A N 1
ATOM 659 C CA . LYS A 1 83 ? -8.390 -17.684 7.312 1.00 89.75 83 LYS A CA 1
ATOM 660 C C . LYS A 1 83 ? -9.367 -17.257 8.398 1.00 89.75 83 LYS A C 1
ATOM 662 O O . LYS A 1 83 ? -10.379 -16.637 8.078 1.00 89.75 83 LYS A O 1
ATOM 667 N N . SER A 1 84 ? -9.057 -17.535 9.663 1.00 90.31 84 SER A N 1
ATOM 668 C CA . SER A 1 84 ? -9.920 -17.142 10.782 1.00 90.31 84 SER A CA 1
ATOM 669 C C . SER A 1 84 ? -10.073 -15.619 10.907 1.00 90.31 84 SER A C 1
ATOM 671 O O . SER A 1 84 ? -11.169 -15.138 11.190 1.00 90.31 84 SER A O 1
ATOM 673 N N . LEU A 1 85 ? -9.013 -14.857 10.608 1.00 88.25 85 LEU A N 1
ATOM 674 C CA . LEU A 1 85 ? -9.026 -13.392 10.643 1.00 88.25 85 LEU A CA 1
ATOM 675 C C . LEU A 1 85 ? -9.922 -12.779 9.557 1.00 88.25 85 LEU A C 1
ATOM 677 O O . LEU A 1 85 ? -10.484 -11.712 9.783 1.00 88.25 85 LEU A O 1
ATOM 681 N N . THR A 1 86 ? -10.100 -13.433 8.401 1.00 86.38 86 THR A N 1
ATOM 682 C CA . THR A 1 86 ? -10.863 -12.862 7.265 1.00 86.38 86 THR A CA 1
ATOM 683 C C . THR A 1 86 ? -12.329 -12.552 7.572 1.00 86.38 86 THR A C 1
ATOM 685 O O . THR A 1 86 ? -12.917 -11.675 6.944 1.00 86.38 86 THR A O 1
ATOM 688 N N . VAL A 1 87 ? -12.923 -13.252 8.539 1.00 85.88 87 VAL A N 1
ATOM 689 C CA . VAL A 1 87 ? -14.338 -13.109 8.918 1.00 85.88 87 VAL A CA 1
ATOM 690 C C . VAL A 1 87 ? -14.526 -12.337 10.228 1.00 85.88 87 VAL A C 1
ATOM 692 O O . VAL A 1 87 ? -15.651 -12.195 10.712 1.00 85.88 87 VAL A O 1
ATOM 695 N N . GLU A 1 88 ? -13.440 -11.844 10.827 1.00 84.50 88 GLU A N 1
ATOM 696 C CA . GLU A 1 88 ? -13.474 -11.220 12.144 1.00 84.50 88 GLU A CA 1
ATOM 697 C C . GLU A 1 88 ? -13.936 -9.757 12.092 1.00 84.50 88 GLU A C 1
ATOM 699 O O . GLU A 1 88 ? -13.312 -8.890 11.482 1.00 84.50 88 GLU A O 1
ATOM 704 N N . GLN A 1 89 ? -15.034 -9.456 12.788 1.00 79.38 89 GLN A N 1
ATOM 705 C CA . GLN A 1 89 ? -15.576 -8.099 12.871 1.00 79.38 89 GLN A CA 1
ATOM 706 C C . GLN A 1 89 ? -14.888 -7.275 13.963 1.00 79.38 89 GLN A C 1
ATOM 708 O O . GLN A 1 89 ? -14.626 -7.763 15.062 1.00 79.38 89 GLN A O 1
ATOM 713 N N . GLY A 1 90 ? -14.664 -5.987 13.695 1.00 73.06 90 GLY A N 1
ATOM 714 C CA . GLY A 1 90 ? -14.002 -5.081 14.642 1.00 73.06 90 GLY A CA 1
ATOM 715 C C . GLY A 1 90 ? -12.482 -5.259 14.725 1.00 73.06 90 GLY A C 1
ATOM 716 O O . GLY A 1 90 ? -11.847 -4.597 15.535 1.00 73.06 90 GLY A O 1
ATOM 717 N N . ALA A 1 91 ? -11.897 -6.095 13.864 1.00 77.06 91 ALA A N 1
ATOM 718 C CA . ALA A 1 91 ? -10.456 -6.322 13.746 1.00 77.06 91 ALA A CA 1
ATOM 719 C C . ALA A 1 91 ? -9.746 -5.299 12.827 1.00 77.06 91 ALA A C 1
ATOM 721 O O . ALA A 1 91 ? -8.603 -5.499 12.421 1.00 77.06 91 ALA A O 1
ATOM 722 N N . GLY A 1 92 ? -10.411 -4.193 12.475 1.00 78.62 92 GLY A N 1
ATOM 723 C CA . GLY A 1 92 ? -9.846 -3.134 11.636 1.00 78.62 92 GLY A CA 1
ATOM 724 C C . GLY A 1 92 ? -9.389 -3.637 10.264 1.00 78.62 92 GLY A C 1
ATOM 725 O O . GLY A 1 92 ? -10.164 -4.236 9.524 1.00 78.62 92 GLY A O 1
ATOM 726 N N . ILE A 1 93 ? -8.125 -3.378 9.927 1.00 78.19 93 ILE A N 1
ATOM 727 C CA . ILE A 1 93 ? -7.526 -3.693 8.621 1.00 78.19 93 ILE A CA 1
ATOM 728 C C . ILE A 1 93 ? -7.010 -5.136 8.496 1.00 78.19 93 ILE A C 1
ATOM 730 O O . ILE A 1 93 ? -6.774 -5.615 7.387 1.00 78.19 93 ILE A O 1
ATOM 734 N N . TYR A 1 94 ? -6.851 -5.852 9.611 1.00 84.25 94 TYR A N 1
ATOM 735 C CA . TYR A 1 94 ? -6.255 -7.191 9.623 1.00 84.25 94 TYR A CA 1
ATOM 736 C C . TYR A 1 94 ? -7.062 -8.253 8.857 1.00 84.25 94 TYR A C 1
ATOM 738 O O . TYR A 1 94 ? -6.429 -9.041 8.157 1.00 84.25 94 TYR A O 1
ATOM 746 N N . PRO A 1 95 ? -8.411 -8.266 8.872 1.00 83.62 95 PRO A N 1
ATOM 747 C CA . PRO A 1 95 ? -9.197 -9.153 8.013 1.00 83.62 95 PRO A CA 1
ATOM 748 C C . PRO A 1 95 ? -8.919 -8.931 6.525 1.00 83.62 95 PRO A C 1
ATOM 750 O O . PRO A 1 95 ? -8.788 -9.890 5.766 1.00 83.62 95 PRO A O 1
ATOM 753 N N . ILE A 1 96 ? -8.771 -7.665 6.117 1.00 82.50 96 ILE A N 1
ATOM 754 C CA . ILE A 1 96 ? -8.465 -7.283 4.734 1.00 82.50 96 ILE A CA 1
ATOM 755 C C . ILE A 1 96 ? -7.060 -7.761 4.376 1.00 82.50 96 ILE A C 1
ATOM 757 O O . ILE A 1 96 ? -6.881 -8.431 3.366 1.00 82.50 96 ILE A O 1
ATOM 761 N N . MET A 1 97 ? -6.068 -7.481 5.223 1.00 81.62 97 MET A N 1
ATOM 762 C CA . MET A 1 97 ? -4.688 -7.924 5.010 1.00 81.62 97 MET A CA 1
ATOM 763 C C . MET A 1 97 ? -4.559 -9.451 4.971 1.00 81.62 97 MET A C 1
ATOM 765 O O . MET A 1 97 ? -3.849 -9.981 4.121 1.00 81.62 97 MET A O 1
ATOM 769 N N . ALA A 1 98 ? -5.275 -10.169 5.838 1.00 83.19 98 ALA A N 1
ATOM 770 C CA . ALA A 1 98 ? -5.295 -11.626 5.835 1.00 83.19 98 ALA A CA 1
ATOM 771 C C . ALA A 1 98 ? -5.925 -12.176 4.550 1.00 83.19 98 ALA A C 1
ATOM 773 O O . ALA A 1 98 ? -5.359 -13.072 3.927 1.00 83.19 98 ALA A O 1
ATOM 774 N N . ASN A 1 99 ? -7.044 -11.596 4.106 1.00 81.88 99 ASN A N 1
ATOM 775 C CA . ASN A 1 99 ? -7.678 -11.976 2.847 1.00 81.88 99 ASN A CA 1
ATOM 776 C C . ASN A 1 99 ? -6.733 -11.740 1.656 1.00 81.88 99 ASN A C 1
ATOM 778 O O . ASN A 1 99 ? -6.586 -12.612 0.808 1.00 81.88 99 ASN A O 1
ATOM 782 N N . LEU A 1 100 ? -6.022 -10.608 1.638 1.00 77.50 100 LEU A N 1
ATOM 783 C CA . LEU A 1 100 ? -5.042 -10.272 0.600 1.00 77.50 100 LEU A CA 1
ATOM 784 C C . LEU A 1 100 ? -3.836 -11.224 0.569 1.00 77.50 100 LEU A C 1
ATOM 786 O O . LEU A 1 100 ? -3.340 -11.540 -0.507 1.00 77.50 100 LEU A O 1
ATOM 790 N N . LEU A 1 101 ? -3.354 -11.693 1.723 1.00 75.81 101 LEU A N 1
ATOM 791 C CA . LEU A 1 101 ? -2.273 -12.683 1.776 1.00 75.81 101 LEU A CA 1
ATOM 792 C C . LEU A 1 101 ? -2.712 -14.058 1.273 1.00 75.81 101 LEU A C 1
ATOM 794 O O . LEU A 1 101 ? -1.921 -14.749 0.633 1.00 75.81 101 LEU A O 1
ATOM 798 N N . LEU A 1 102 ? -3.954 -14.439 1.577 1.00 76.12 102 LEU A N 1
ATOM 799 C CA . LEU A 1 102 ? -4.561 -15.697 1.146 1.00 76.12 102 LEU A CA 1
ATOM 800 C C . LEU A 1 102 ? -4.944 -15.697 -0.337 1.00 76.12 102 LEU A C 1
ATOM 802 O O . LEU A 1 102 ? -5.111 -16.772 -0.915 1.00 76.12 102 LEU A O 1
ATOM 806 N N . MET A 1 103 ? -5.102 -14.520 -0.950 1.00 73.44 103 MET A N 1
ATOM 807 C CA . MET A 1 103 ? -5.322 -14.405 -2.388 1.00 73.44 103 MET A CA 1
ATOM 808 C C . MET A 1 103 ? -4.127 -14.987 -3.144 1.00 73.44 103 MET A C 1
ATOM 810 O O . MET A 1 103 ? -2.968 -14.648 -2.881 1.00 73.44 103 MET A O 1
ATOM 814 N N . ASN A 1 104 ? -4.431 -15.863 -4.102 1.00 65.62 104 ASN A N 1
ATOM 815 C CA . ASN A 1 104 ? -3.425 -16.453 -4.971 1.00 65.62 104 ASN A CA 1
ATOM 816 C C . ASN A 1 104 ? -2.682 -15.335 -5.720 1.00 65.62 104 ASN A C 1
ATOM 818 O O . ASN A 1 104 ? -3.310 -14.474 -6.339 1.00 65.62 104 ASN A O 1
ATOM 822 N N . GLU A 1 105 ? -1.352 -15.367 -5.638 1.00 52.97 105 GLU A N 1
ATOM 823 C CA . GLU A 1 105 ? -0.446 -14.384 -6.233 1.00 52.97 105 GLU A CA 1
ATOM 824 C C . GLU A 1 105 ? -0.664 -14.201 -7.737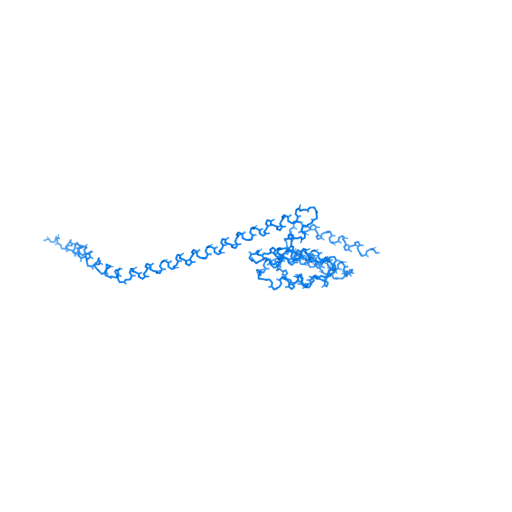 1.00 52.97 105 GLU A C 1
ATOM 826 O O . GLU A 1 105 ? -0.445 -13.103 -8.230 1.00 52.97 105 GLU A O 1
ATOM 831 N N . GLU A 1 106 ? -1.163 -15.216 -8.446 1.00 52.91 106 GLU A N 1
ATOM 832 C CA . GLU A 1 106 ? -1.302 -15.180 -9.905 1.00 52.91 106 GLU A CA 1
ATOM 833 C C . GLU A 1 106 ? -2.568 -14.483 -10.443 1.00 52.91 106 GLU A C 1
ATOM 835 O O . GLU A 1 106 ? -2.607 -14.177 -11.634 1.00 52.91 106 GLU A O 1
ATOM 840 N N . LEU A 1 107 ? -3.635 -14.278 -9.652 1.00 54.09 107 LEU A N 1
ATOM 841 C CA . LEU A 1 107 ? -4.977 -14.298 -10.269 1.00 54.09 107 LEU A CA 1
ATOM 842 C C . LEU A 1 107 ? -5.929 -13.112 -10.053 1.00 54.09 107 LEU A C 1
ATOM 844 O O . LEU A 1 107 ? -6.846 -13.004 -10.864 1.00 54.09 107 LEU A O 1
ATOM 848 N N . GLU A 1 108 ? -5.807 -12.243 -9.037 1.00 67.56 108 GLU A N 1
ATOM 849 C CA . GLU A 1 108 ? -6.964 -11.377 -8.693 1.00 67.56 108 GLU A CA 1
ATOM 850 C C . GLU A 1 108 ? -6.679 -9.932 -8.215 1.00 67.56 108 GLU A C 1
ATOM 852 O O . GLU A 1 108 ? -7.221 -9.501 -7.189 1.00 67.56 108 GLU A O 1
ATOM 857 N N . PRO A 1 109 ? -5.894 -9.120 -8.945 1.00 67.12 109 PRO A N 1
ATOM 858 C CA . PRO A 1 109 ? -5.690 -7.719 -8.576 1.00 67.12 109 PRO A CA 1
ATOM 859 C C . PRO A 1 109 ? -6.991 -6.895 -8.614 1.00 67.12 109 PRO A C 1
ATOM 861 O O . PRO A 1 109 ? -7.164 -5.980 -7.808 1.00 67.12 109 PRO A O 1
ATOM 864 N N . GLU A 1 110 ? -7.947 -7.247 -9.479 1.00 72.69 110 GLU A N 1
ATOM 865 C CA . GLU A 1 110 ? -9.255 -6.593 -9.554 1.00 72.69 110 GLU A CA 1
ATOM 866 C C . GLU A 1 110 ? -10.110 -6.893 -8.313 1.00 72.69 110 GLU A C 1
ATOM 868 O O . GLU A 1 110 ? -10.778 -5.999 -7.793 1.00 72.69 110 GLU A O 1
ATOM 873 N N . ARG A 1 111 ? -10.048 -8.118 -7.769 1.00 76.62 111 ARG A N 1
ATOM 874 C CA . ARG A 1 111 ? -10.727 -8.446 -6.501 1.00 76.62 111 ARG A CA 1
ATOM 875 C C . ARG A 1 111 ? -10.017 -7.843 -5.303 1.00 76.62 111 ARG A C 1
ATOM 877 O O . ARG A 1 111 ? -10.671 -7.491 -4.321 1.00 76.62 111 ARG A O 1
ATOM 884 N N . ALA A 1 112 ? -8.699 -7.685 -5.370 1.00 73.81 112 ALA A N 1
ATOM 885 C CA . ALA A 1 112 ? -7.954 -6.949 -4.360 1.00 73.81 112 ALA A CA 1
ATOM 886 C C . ALA A 1 112 ? -8.383 -5.469 -4.335 1.00 73.81 112 ALA A C 1
ATOM 888 O O . ALA A 1 112 ? -8.629 -4.909 -3.264 1.00 73.81 112 ALA A O 1
ATOM 889 N N . LEU A 1 113 ? -8.579 -4.869 -5.515 1.00 73.19 113 LEU A N 1
ATOM 890 C CA . LEU A 1 113 ? -9.149 -3.533 -5.663 1.00 73.19 113 LEU A CA 1
ATOM 891 C C . LEU A 1 113 ? -10.585 -3.464 -5.122 1.00 73.19 113 LEU A C 1
ATOM 893 O O . LEU A 1 113 ? -10.879 -2.579 -4.323 1.00 73.19 113 LEU A O 1
ATOM 897 N N . GLU A 1 114 ? -11.460 -4.403 -5.485 1.00 79.81 114 GLU A N 1
ATOM 898 C CA . GLU A 1 114 ? -12.834 -4.473 -4.964 1.00 79.81 114 GLU A CA 1
ATOM 899 C C . GLU A 1 114 ? -12.859 -4.589 -3.432 1.00 79.81 114 GLU A C 1
ATOM 901 O O . GLU A 1 114 ? -13.607 -3.876 -2.760 1.00 79.81 114 GLU A O 1
ATOM 906 N N . THR A 1 115 ? -11.989 -5.428 -2.862 1.00 79.06 115 THR A N 1
ATOM 907 C CA . THR A 1 115 ? -11.852 -5.606 -1.408 1.00 79.06 115 THR A CA 1
ATOM 908 C C . THR A 1 115 ? -11.450 -4.292 -0.735 1.00 79.06 115 THR A C 1
ATOM 910 O O . THR A 1 115 ? -12.016 -3.918 0.287 1.00 79.06 115 THR A O 1
ATOM 913 N N . ILE A 1 116 ? -10.509 -3.550 -1.321 1.00 76.56 116 ILE A N 1
ATOM 914 C CA . ILE A 1 116 ? -10.057 -2.256 -0.796 1.00 76.56 116 ILE A CA 1
ATOM 915 C C . ILE A 1 116 ? -11.118 -1.156 -0.968 1.00 76.56 116 ILE A C 1
ATOM 917 O O . ILE A 1 116 ? -11.263 -0.297 -0.097 1.00 76.56 116 ILE A O 1
ATOM 921 N N . MET A 1 117 ? -11.840 -1.149 -2.090 1.00 76.69 117 MET A N 1
ATOM 922 C CA . MET A 1 117 ? -12.856 -0.139 -2.403 1.00 76.69 117 MET A CA 1
ATOM 923 C C . MET A 1 117 ? -14.138 -0.314 -1.587 1.00 76.69 117 MET A C 1
ATOM 925 O O . MET A 1 117 ? -14.768 0.681 -1.234 1.00 76.69 117 MET A O 1
ATOM 929 N N . SER A 1 118 ? -14.525 -1.558 -1.302 1.00 80.69 118 SER A N 1
ATOM 930 C CA . SER A 1 118 ? -15.697 -1.880 -0.479 1.00 80.69 118 SER A CA 1
ATOM 931 C C . SER A 1 118 ? -15.421 -1.776 1.021 1.00 80.69 118 SER A C 1
ATOM 933 O O . SER A 1 118 ? -16.361 -1.663 1.808 1.00 80.69 118 SER A O 1
ATOM 935 N N . ALA A 1 119 ? -14.150 -1.784 1.425 1.00 78.06 119 ALA A N 1
ATOM 936 C CA . ALA A 1 119 ? -13.760 -1.620 2.812 1.00 78.06 119 ALA A CA 1
ATOM 937 C C . ALA A 1 119 ? -13.952 -0.178 3.311 1.00 78.06 119 ALA A C 1
ATOM 939 O O . ALA A 1 119 ? -13.584 0.801 2.651 1.00 78.06 119 ALA A O 1
ATOM 940 N N . ASP A 1 120 ? -14.467 -0.063 4.535 1.00 81.88 120 ASP A N 1
ATOM 941 C CA . ASP A 1 120 ? -14.593 1.199 5.265 1.00 81.88 120 ASP A CA 1
ATOM 942 C C . ASP A 1 120 ? -13.219 1.650 5.793 1.00 81.88 120 ASP A C 1
ATOM 944 O O . ASP A 1 120 ? -12.852 1.431 6.946 1.00 81.88 120 ASP A O 1
ATOM 948 N N . LEU A 1 121 ? -12.409 2.194 4.882 1.00 82.62 121 LEU A N 1
ATOM 949 C CA . LEU A 1 121 ? -11.057 2.694 5.124 1.00 82.62 121 LEU A CA 1
ATOM 950 C C . LEU A 1 121 ? -10.968 4.175 4.759 1.00 82.62 121 LEU A C 1
ATOM 952 O O . LEU A 1 121 ? -11.524 4.611 3.745 1.00 82.62 121 LEU A O 1
ATOM 956 N N . ASP A 1 122 ? -10.185 4.935 5.523 1.00 84.06 122 ASP A N 1
ATOM 957 C CA . ASP A 1 122 ? -9.806 6.286 5.123 1.00 84.06 122 ASP A CA 1
ATOM 958 C C . ASP A 1 122 ? -8.906 6.266 3.870 1.00 84.06 122 ASP A C 1
ATOM 960 O O . ASP A 1 122 ? -8.273 5.261 3.526 1.00 84.06 122 ASP A O 1
ATOM 964 N N . ALA A 1 123 ? -8.825 7.407 3.182 1.00 83.31 123 ALA A N 1
ATOM 965 C CA . ALA A 1 123 ?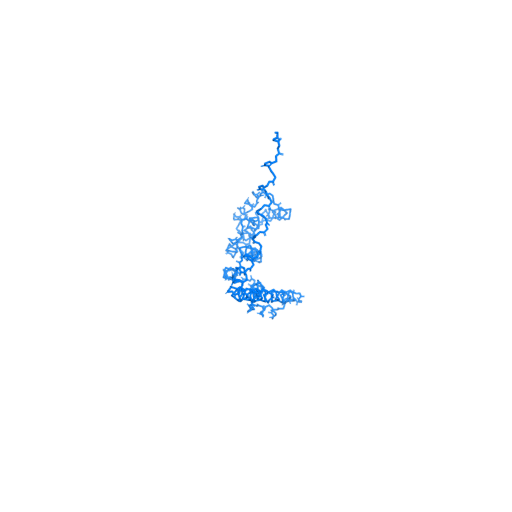 -8.099 7.525 1.919 1.00 83.31 123 ALA A CA 1
ATOM 966 C C . ALA A 1 123 ? -6.598 7.191 2.034 1.00 83.31 123 ALA A C 1
ATOM 968 O O . ALA A 1 123 ? -6.019 6.639 1.099 1.00 83.31 123 ALA A O 1
ATOM 969 N N . THR A 1 124 ? -5.964 7.498 3.169 1.00 83.50 124 THR A N 1
ATOM 970 C CA . THR A 1 124 ? -4.523 7.282 3.369 1.00 83.50 124 THR A CA 1
ATOM 971 C C . THR A 1 124 ? -4.223 5.805 3.569 1.00 83.50 124 THR A C 1
ATOM 973 O O . THR A 1 124 ? -3.299 5.260 2.955 1.00 83.50 124 THR A O 1
ATOM 976 N N . THR A 1 125 ? -5.030 5.139 4.392 1.00 82.69 125 THR A N 1
ATOM 977 C CA . THR A 1 125 ? -4.930 3.696 4.623 1.00 82.69 125 THR A CA 1
ATOM 978 C C . THR A 1 125 ? -5.214 2.920 3.338 1.00 82.69 125 THR A C 1
ATOM 980 O O . THR A 1 125 ? -4.448 2.026 2.970 1.00 82.69 125 THR A O 1
ATOM 983 N N . ARG A 1 126 ? -6.246 3.329 2.588 1.00 83.94 126 ARG A N 1
ATOM 984 C CA . ARG A 1 126 ? -6.584 2.760 1.278 1.00 83.94 126 ARG A CA 1
ATOM 985 C C . ARG A 1 126 ? -5.419 2.840 0.289 1.00 83.94 126 ARG A C 1
ATOM 987 O O . ARG A 1 126 ? -5.021 1.823 -0.275 1.00 83.94 126 ARG A O 1
ATOM 994 N N . ALA A 1 127 ? -4.839 4.028 0.118 1.00 86.06 127 ALA A N 1
ATOM 995 C CA . ALA A 1 127 ? -3.703 4.243 -0.778 1.00 86.06 127 ALA A CA 1
ATOM 996 C C . ALA A 1 127 ? -2.456 3.450 -0.350 1.00 86.06 127 ALA A C 1
ATOM 998 O O . ALA A 1 127 ? -1.706 2.954 -1.191 1.00 86.06 127 ALA A O 1
ATOM 999 N N . SER A 1 128 ? -2.241 3.297 0.960 1.00 82.00 128 SER A N 1
ATOM 1000 C CA . SER A 1 128 ? -1.122 2.517 1.495 1.00 82.00 128 SER A CA 1
ATOM 1001 C C . SER A 1 128 ? -1.251 1.029 1.168 1.00 82.00 128 SER A C 1
ATOM 1003 O O . SER A 1 128 ? -0.266 0.428 0.737 1.00 82.00 128 SER A O 1
ATOM 1005 N N . LEU A 1 129 ? -2.451 0.450 1.308 1.00 80.62 129 LEU A N 1
ATOM 1006 C CA . LEU A 1 129 ? -2.723 -0.926 0.879 1.00 80.62 129 LEU A CA 1
ATOM 1007 C C . LEU A 1 129 ? -2.566 -1.087 -0.633 1.00 80.62 129 LEU A C 1
ATOM 1009 O O . LEU A 1 129 ? -1.894 -2.016 -1.076 1.00 80.62 129 LEU A O 1
ATOM 1013 N N . ALA A 1 130 ? -3.137 -0.165 -1.413 1.00 85.38 130 ALA A N 1
ATOM 1014 C CA . ALA A 1 130 ? -3.035 -0.193 -2.867 1.00 85.38 130 ALA A CA 1
ATOM 1015 C C . ALA A 1 130 ? -1.569 -0.224 -3.318 1.00 85.38 130 ALA A C 1
ATOM 1017 O O . ALA A 1 130 ? -1.193 -1.089 -4.100 1.00 85.38 130 ALA A O 1
ATOM 1018 N N . ARG A 1 131 ? -0.711 0.620 -2.729 1.00 85.75 131 ARG A N 1
ATOM 1019 C CA . ARG A 1 131 ? 0.734 0.625 -2.999 1.00 85.75 131 ARG A CA 1
ATOM 1020 C C . ARG A 1 131 ? 1.393 -0.728 -2.720 1.00 85.75 131 ARG A C 1
ATOM 1022 O O . ARG A 1 131 ? 2.161 -1.200 -3.551 1.00 85.75 131 ARG A O 1
ATOM 1029 N N . VAL A 1 132 ? 1.128 -1.342 -1.564 1.00 82.75 132 VAL A N 1
ATOM 1030 C CA . VAL A 1 132 ? 1.714 -2.650 -1.203 1.00 82.75 132 VAL A CA 1
ATOM 1031 C C . VAL A 1 132 ? 1.314 -3.724 -2.214 1.00 82.75 132 VAL A C 1
ATOM 1033 O O . VAL A 1 132 ? 2.161 -4.491 -2.669 1.00 82.75 132 VAL A O 1
ATOM 1036 N N . LEU A 1 133 ? 0.043 -3.752 -2.608 1.00 78.94 133 LEU A N 1
ATOM 1037 C CA . LEU A 1 133 ? -0.449 -4.723 -3.580 1.00 78.94 133 LEU A CA 1
ATOM 1038 C C . LEU A 1 133 ? 0.066 -4.466 -4.989 1.00 78.94 133 LEU A C 1
ATOM 1040 O O . LEU A 1 133 ? 0.424 -5.419 -5.671 1.00 78.94 133 LEU A O 1
ATOM 1044 N N . SER A 1 134 ? 0.170 -3.207 -5.413 1.00 85.00 134 SER A N 1
ATOM 1045 C CA . SER A 1 134 ? 0.800 -2.873 -6.686 1.00 85.00 134 SER A CA 1
ATOM 1046 C C . SER A 1 134 ? 2.225 -3.421 -6.744 1.00 85.00 134 SER A C 1
ATOM 1048 O O . SER A 1 134 ? 2.587 -4.004 -7.754 1.00 85.00 134 SER A O 1
ATOM 1050 N N . TYR A 1 135 ? 3.014 -3.328 -5.665 1.00 85.12 135 TYR A N 1
ATOM 1051 C CA . TYR A 1 135 ? 4.345 -3.949 -5.628 1.00 85.12 135 TYR A CA 1
ATOM 1052 C C . TYR A 1 135 ? 4.286 -5.476 -5.716 1.00 85.12 135 TYR A C 1
ATOM 1054 O O . TYR A 1 135 ? 5.053 -6.066 -6.473 1.00 85.12 135 TYR A O 1
ATOM 1062 N N . ARG A 1 136 ? 3.369 -6.117 -4.976 1.00 78.75 136 ARG A N 1
ATOM 1063 C CA . ARG A 1 136 ? 3.175 -7.576 -5.033 1.00 78.75 136 ARG A CA 1
ATOM 1064 C C . ARG A 1 136 ? 2.851 -8.039 -6.454 1.00 78.75 136 ARG A C 1
ATOM 1066 O O . ARG A 1 136 ? 3.403 -9.038 -6.890 1.00 78.75 136 ARG A O 1
ATOM 1073 N N . PHE A 1 137 ? 2.003 -7.308 -7.173 1.00 80.75 137 PHE A N 1
ATOM 1074 C CA . PHE A 1 137 ? 1.464 -7.717 -8.471 1.00 80.75 137 PHE A CA 1
ATOM 1075 C C . PHE A 1 137 ? 2.143 -7.071 -9.686 1.00 80.75 137 PHE A C 1
ATOM 1077 O O . PHE A 1 137 ? 1.792 -7.416 -10.808 1.00 80.75 137 PHE A O 1
ATOM 1084 N N . ALA A 1 138 ? 3.117 -6.169 -9.513 1.00 87.06 138 ALA A N 1
ATOM 1085 C CA . ALA A 1 138 ? 3.745 -5.455 -10.634 1.00 87.06 138 ALA A CA 1
ATOM 1086 C C . ALA A 1 138 ? 4.377 -6.394 -11.671 1.00 87.06 138 ALA A C 1
ATOM 1088 O O . ALA A 1 138 ? 4.348 -6.108 -12.864 1.00 87.06 138 ALA A O 1
ATOM 1089 N N . HIS A 1 139 ? 4.887 -7.542 -11.224 1.00 84.31 139 HIS A N 1
ATOM 1090 C CA . HIS A 1 139 ? 5.458 -8.574 -12.089 1.00 84.31 139 HIS A CA 1
ATOM 1091 C C . HIS A 1 139 ? 4.439 -9.222 -13.048 1.00 84.31 139 HIS A C 1
ATOM 1093 O O . HIS A 1 139 ? 4.845 -9.909 -13.980 1.00 84.31 139 HIS A O 1
ATOM 1099 N N . LEU A 1 140 ? 3.135 -9.019 -12.828 1.00 84.50 140 LEU A N 1
ATOM 1100 C CA . LEU A 1 140 ? 2.056 -9.524 -13.680 1.00 84.50 140 LEU A CA 1
ATOM 1101 C C . LEU A 1 140 ? 1.667 -8.560 -14.814 1.00 84.50 140 LEU A C 1
ATOM 1103 O O . LEU A 1 140 ? 0.771 -8.895 -15.590 1.00 84.50 140 LEU A O 1
ATOM 1107 N N . GLY A 1 141 ? 2.279 -7.372 -14.888 1.00 90.31 141 GLY A N 1
ATOM 1108 C CA . GLY A 1 141 ? 2.013 -6.380 -15.933 1.00 90.31 141 GLY A CA 1
ATOM 1109 C C . GLY A 1 141 ? 1.247 -5.140 -15.467 1.00 90.31 141 GLY A C 1
ATOM 1110 O O . GLY A 1 141 ? 0.622 -5.116 -14.402 1.00 90.31 141 GLY A O 1
ATOM 1111 N N . TRP A 1 142 ? 1.265 -4.088 -16.288 1.00 92.25 142 TRP A N 1
ATOM 1112 C CA . TRP A 1 142 ? 0.624 -2.801 -16.008 1.00 92.25 142 TRP A CA 1
ATOM 1113 C C . TRP A 1 142 ? -0.894 -2.926 -15.908 1.00 92.25 142 TRP A C 1
ATOM 1115 O O . TRP A 1 142 ? -1.492 -2.419 -14.958 1.00 92.25 142 TRP A O 1
ATOM 1125 N N . GLN A 1 143 ? -1.517 -3.665 -16.832 1.00 89.44 143 GLN A N 1
ATOM 1126 C CA . GLN A 1 143 ? -2.978 -3.834 -16.865 1.00 89.44 143 GLN A CA 1
ATOM 1127 C C . GLN A 1 143 ? -3.536 -4.422 -15.565 1.00 89.44 143 GLN A C 1
ATOM 1129 O O . GLN A 1 143 ? -4.672 -4.146 -15.189 1.00 89.44 143 GLN A O 1
ATOM 1134 N N . ARG A 1 144 ? -2.725 -5.219 -14.863 1.00 85.19 144 ARG A N 1
ATOM 1135 C CA . ARG A 1 144 ? -3.088 -5.829 -13.585 1.00 85.19 144 ARG A CA 1
ATOM 1136 C C . ARG A 1 144 ? -3.088 -4.829 -12.444 1.00 85.19 144 ARG A C 1
ATOM 1138 O O . ARG A 1 144 ? -3.947 -4.902 -11.575 1.00 85.19 144 ARG A O 1
ATOM 1145 N N . ILE A 1 145 ? -2.152 -3.888 -12.431 1.00 86.94 145 ILE A N 1
ATOM 1146 C CA . ILE A 1 145 ? -1.961 -2.990 -11.289 1.00 86.94 145 ILE A CA 1
ATOM 1147 C C . ILE A 1 145 ? -2.485 -1.574 -11.511 1.00 86.94 145 ILE A C 1
ATOM 1149 O O . ILE A 1 145 ? -2.599 -0.847 -10.530 1.00 86.94 145 ILE A O 1
ATOM 1153 N N . GLU A 1 146 ? -2.842 -1.179 -12.735 1.00 91.75 146 GLU A N 1
ATOM 1154 C CA . GLU A 1 146 ? -3.308 0.176 -13.069 1.00 91.75 146 GLU A CA 1
ATOM 1155 C C . GLU A 1 146 ? -4.439 0.643 -12.139 1.00 91.75 146 GLU A C 1
ATOM 1157 O O . GLU A 1 146 ? -4.383 1.735 -11.572 1.00 91.75 146 GLU A O 1
ATOM 1162 N N . GLY A 1 147 ? -5.435 -0.215 -11.901 1.00 90.06 147 GLY A N 1
ATOM 1163 C CA . GLY A 1 147 ? -6.553 0.094 -11.009 1.00 90.06 147 GLY A CA 1
ATOM 1164 C C . GLY A 1 147 ? -6.126 0.366 -9.563 1.00 90.06 147 GLY A C 1
ATOM 1165 O O . GLY A 1 147 ? -6.683 1.255 -8.922 1.00 90.06 147 GLY A O 1
ATOM 1166 N N . LEU A 1 148 ? -5.114 -0.351 -9.061 1.00 86.69 148 LEU A N 1
ATOM 1167 C CA . LEU A 1 148 ? -4.519 -0.108 -7.743 1.00 86.69 148 LEU A CA 1
ATOM 1168 C C . LEU A 1 148 ? -3.668 1.165 -7.758 1.00 86.69 148 LEU A C 1
ATOM 1170 O O . LEU A 1 148 ? -3.761 1.972 -6.834 1.00 86.69 148 LEU A O 1
ATOM 1174 N N . VAL A 1 149 ? -2.887 1.383 -8.821 1.00 91.19 149 VAL A N 1
ATOM 1175 C CA . VAL A 1 149 ? -2.022 2.560 -8.960 1.00 91.19 149 VAL A CA 1
ATOM 1176 C C . VAL A 1 149 ? -2.839 3.857 -8.982 1.00 91.19 149 VAL A C 1
ATOM 1178 O O . VAL A 1 149 ? -2.456 4.852 -8.365 1.00 91.19 149 VAL A O 1
ATOM 1181 N N . ASN A 1 150 ? -4.026 3.817 -9.583 1.00 92.06 150 ASN A N 1
ATOM 1182 C CA . ASN A 1 150 ? -4.969 4.933 -9.626 1.00 92.06 150 ASN A CA 1
ATOM 1183 C C . ASN A 1 150 ? -5.593 5.288 -8.260 1.00 92.06 150 ASN A C 1
ATOM 1185 O O . ASN A 1 150 ? -6.218 6.339 -8.133 1.00 92.06 150 ASN A O 1
ATOM 1189 N N . GLN A 1 151 ? -5.422 4.452 -7.228 1.00 88.62 151 GLN A N 1
ATOM 1190 C CA . GLN A 1 151 ? -5.873 4.742 -5.859 1.00 88.62 151 GLN A CA 1
ATOM 1191 C C . GLN A 1 151 ? -4.824 5.489 -5.021 1.00 88.62 151 GLN A C 1
ATOM 1193 O O . GLN A 1 151 ? -5.123 5.898 -3.895 1.00 88.62 151 GLN A O 1
ATOM 1198 N N . LEU A 1 152 ? -3.586 5.642 -5.508 1.00 90.06 152 LEU A N 1
ATOM 1199 C CA . LEU A 1 152 ? -2.542 6.328 -4.748 1.00 90.06 152 LEU A CA 1
ATOM 1200 C C . LEU A 1 152 ? -2.851 7.824 -4.613 1.00 90.06 152 LEU A C 1
ATOM 1202 O O . LEU A 1 152 ? -3.367 8.474 -5.522 1.00 90.06 152 LEU A O 1
ATOM 1206 N N . THR A 1 153 ? 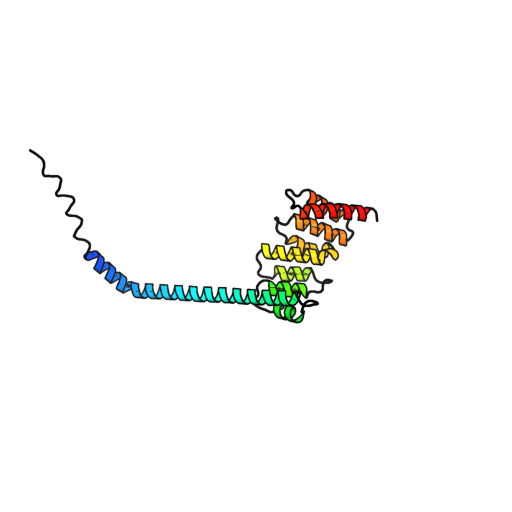-2.501 8.395 -3.460 1.00 90.31 153 THR A N 1
ATOM 1207 C CA . THR A 1 153 ? -2.668 9.835 -3.235 1.00 90.31 153 THR A CA 1
ATOM 1208 C C . THR A 1 153 ? -1.605 10.638 -3.996 1.00 90.31 153 THR A C 1
ATOM 1210 O O . THR A 1 153 ? -0.521 10.120 -4.279 1.00 90.31 153 THR A O 1
ATOM 1213 N N . PRO A 1 154 ? -1.832 11.941 -4.257 1.00 91.00 154 PRO A N 1
ATOM 1214 C CA . PRO A 1 154 ? -0.830 12.802 -4.892 1.00 91.00 154 PRO A CA 1
ATOM 1215 C C . PRO A 1 154 ? 0.512 12.863 -4.146 1.00 91.00 154 PRO A C 1
ATOM 1217 O O . PRO A 1 154 ? 1.558 13.023 -4.763 1.00 91.00 154 PRO A O 1
ATOM 1220 N N . ALA A 1 155 ? 0.512 12.682 -2.822 1.00 87.44 155 ALA A N 1
ATOM 1221 C CA . ALA A 1 155 ? 1.744 12.619 -2.035 1.00 87.44 155 ALA A CA 1
ATOM 1222 C C . ALA A 1 155 ? 2.612 11.388 -2.372 1.00 87.44 155 ALA A C 1
ATOM 1224 O O . ALA A 1 155 ? 3.794 11.354 -2.039 1.00 87.44 155 ALA A O 1
ATOM 1225 N N . MET A 1 156 ? 2.044 10.378 -3.036 1.00 90.00 156 MET A N 1
ATOM 1226 C CA . MET A 1 156 ? 2.719 9.144 -3.431 1.00 90.00 156 MET A CA 1
ATOM 1227 C C . MET A 1 156 ? 3.087 9.106 -4.924 1.00 90.00 156 MET A C 1
ATOM 1229 O O . MET A 1 156 ? 3.349 8.027 -5.450 1.00 90.00 156 MET A O 1
ATOM 1233 N N . GLN A 1 157 ? 3.145 10.251 -5.616 1.00 90.19 157 GLN A N 1
ATOM 1234 C CA . GLN A 1 157 ? 3.476 10.317 -7.052 1.00 90.19 157 GLN A CA 1
ATOM 1235 C C . GLN A 1 157 ? 4.768 9.574 -7.428 1.00 90.19 157 GLN A C 1
ATOM 1237 O O . GLN A 1 157 ? 4.813 8.925 -8.467 1.00 90.19 157 GLN A O 1
ATOM 1242 N N . GLY A 1 158 ? 5.790 9.593 -6.567 1.00 89.38 158 GLY A N 1
ATOM 1243 C CA . GLY A 1 158 ? 7.017 8.826 -6.802 1.00 89.38 158 GLY A CA 1
ATOM 1244 C C . GLY A 1 158 ? 6.807 7.313 -6.791 1.00 89.38 158 GLY A C 1
ATOM 1245 O O . GLY A 1 158 ? 7.347 6.618 -7.642 1.00 89.38 158 GLY A O 1
ATOM 1246 N N . ALA A 1 159 ? 5.968 6.803 -5.885 1.00 90.00 159 ALA A N 1
ATOM 1247 C CA . ALA A 1 159 ? 5.602 5.388 -5.882 1.00 90.00 159 ALA A CA 1
ATOM 1248 C C . ALA A 1 159 ? 4.695 5.040 -7.071 1.00 90.00 159 ALA A C 1
ATOM 1250 O O . ALA A 1 159 ? 4.839 3.970 -7.643 1.00 90.00 159 ALA A O 1
ATOM 1251 N N . SER A 1 160 ? 3.791 5.942 -7.464 1.00 94.75 160 SER A N 1
ATOM 1252 C CA . SER A 1 160 ? 2.930 5.766 -8.640 1.00 94.75 160 SER A CA 1
ATOM 1253 C C . SER A 1 160 ? 3.757 5.623 -9.925 1.00 94.75 160 SER A C 1
ATOM 1255 O O . SER A 1 160 ? 3.576 4.647 -10.649 1.00 94.75 160 SER A O 1
ATOM 1257 N N . ALA A 1 161 ? 4.731 6.513 -10.153 1.00 95.06 161 ALA A N 1
ATOM 1258 C CA . ALA A 1 161 ? 5.615 6.450 -11.318 1.00 95.06 161 ALA A CA 1
ATOM 1259 C C . ALA A 1 161 ? 6.538 5.215 -11.307 1.00 95.06 161 ALA A C 1
ATOM 1261 O O . ALA A 1 161 ? 6.750 4.593 -12.345 1.00 95.06 161 ALA A O 1
ATOM 1262 N N . GLU A 1 162 ? 7.056 4.833 -10.136 1.00 94.19 162 GLU A N 1
ATOM 1263 C CA . GLU A 1 162 ? 7.851 3.611 -9.961 1.00 94.19 162 GLU A CA 1
ATOM 1264 C C . GLU A 1 162 ? 7.035 2.350 -10.287 1.00 94.19 162 GLU A C 1
ATOM 1266 O O . GLU A 1 162 ? 7.487 1.492 -11.041 1.00 94.19 162 GLU A O 1
ATOM 1271 N N . LEU A 1 163 ? 5.818 2.240 -9.752 1.00 94.19 163 LEU A N 1
ATOM 1272 C CA . LEU A 1 163 ? 4.937 1.094 -9.979 1.00 94.19 163 LEU A CA 1
ATOM 1273 C C . LEU A 1 163 ? 4.486 0.994 -11.434 1.00 94.19 163 LEU A C 1
ATOM 1275 O O . LEU A 1 163 ? 4.420 -0.106 -11.978 1.00 94.19 163 LEU A O 1
ATOM 1279 N N . GLU A 1 164 ? 4.216 2.129 -12.074 1.00 96.19 164 GLU A N 1
ATOM 1280 C CA . GLU A 1 164 ? 3.936 2.156 -13.503 1.00 96.19 164 GLU A CA 1
ATOM 1281 C C . GLU A 1 164 ? 5.133 1.672 -14.320 1.00 96.19 164 GLU A C 1
ATOM 1283 O O . GLU A 1 164 ? 4.964 0.805 -15.172 1.00 96.19 164 GLU A O 1
ATOM 1288 N N . PHE A 1 165 ? 6.345 2.146 -14.019 1.00 97.12 165 PHE A N 1
ATOM 1289 C CA . PHE A 1 165 ? 7.558 1.644 -14.663 1.00 97.12 165 PHE A CA 1
ATOM 1290 C C . PHE A 1 165 ? 7.677 0.120 -14.525 1.00 97.12 165 PHE A C 1
ATOM 1292 O O . PHE A 1 165 ? 7.835 -0.569 -15.530 1.00 97.12 165 PHE A O 1
ATOM 1299 N N . LEU A 1 166 ? 7.537 -0.413 -13.307 1.00 94.06 166 LEU A N 1
ATOM 1300 C CA . LEU A 1 166 ? 7.648 -1.851 -13.046 1.00 94.06 166 LEU A CA 1
ATOM 1301 C C . LEU A 1 166 ? 6.597 -2.666 -13.815 1.00 94.06 166 LEU A C 1
ATOM 1303 O O . LEU A 1 166 ? 6.940 -3.674 -14.430 1.00 94.06 166 LEU A O 1
ATOM 1307 N N . GLY A 1 167 ? 5.338 -2.217 -13.822 1.00 92.88 167 GLY A N 1
ATOM 1308 C CA . GLY A 1 167 ? 4.269 -2.885 -14.566 1.00 92.88 167 GLY A CA 1
ATOM 1309 C C . GLY A 1 167 ? 4.504 -2.873 -16.078 1.00 92.88 167 GLY A C 1
ATOM 1310 O O . GLY A 1 167 ? 4.335 -3.893 -16.741 1.00 92.88 167 GLY A O 1
ATOM 1311 N N . GLN A 1 168 ? 4.953 -1.743 -16.632 1.00 96.69 168 GLN A N 1
ATOM 1312 C CA . GLN A 1 168 ? 5.242 -1.628 -18.065 1.00 96.69 168 GLN A CA 1
ATOM 1313 C C . GLN A 1 168 ? 6.459 -2.468 -18.474 1.00 96.69 168 GLN A C 1
ATOM 1315 O O . GLN A 1 168 ? 6.458 -3.065 -19.550 1.00 96.69 168 GLN A O 1
ATOM 1320 N N . MET A 1 169 ? 7.481 -2.556 -17.615 1.00 95.62 169 MET A N 1
ATOM 1321 C CA . MET A 1 169 ? 8.631 -3.441 -17.823 1.00 95.62 169 MET A CA 1
ATOM 1322 C C . MET A 1 169 ? 8.209 -4.913 -17.848 1.00 95.62 169 MET A C 1
ATOM 1324 O O . MET A 1 169 ? 8.665 -5.651 -18.718 1.00 95.62 169 MET A O 1
ATOM 1328 N N . ALA A 1 170 ? 7.306 -5.332 -16.955 1.00 92.19 170 ALA A N 1
ATOM 1329 C CA . ALA A 1 170 ? 6.776 -6.697 -16.941 1.00 92.19 170 ALA A CA 1
ATOM 1330 C C . ALA A 1 170 ? 6.008 -7.052 -18.231 1.00 92.19 170 ALA A C 1
ATOM 1332 O O . ALA A 1 170 ? 6.132 -8.168 -18.733 1.00 92.19 170 ALA A O 1
ATOM 1333 N N . ASP A 1 171 ? 5.297 -6.087 -18.822 1.00 94.06 171 ASP A N 1
ATOM 1334 C CA . ASP A 1 171 ? 4.615 -6.244 -20.116 1.00 94.06 171 ASP A CA 1
ATOM 1335 C C . ASP A 1 171 ? 5.558 -6.132 -21.335 1.00 94.06 171 ASP A C 1
ATOM 1337 O O . ASP A 1 171 ? 5.107 -6.195 -22.481 1.00 94.06 171 ASP A O 1
ATOM 1341 N N . ASN A 1 172 ? 6.867 -5.940 -21.125 1.00 93.62 172 ASN A N 1
ATOM 1342 C CA . ASN A 1 172 ? 7.842 -5.564 -22.159 1.00 93.62 172 ASN A CA 1
ATOM 1343 C C . ASN A 1 172 ? 7.448 -4.298 -22.954 1.00 93.62 172 ASN A C 1
ATOM 1345 O O . ASN A 1 172 ? 7.890 -4.084 -24.087 1.00 93.62 172 ASN A O 1
ATOM 1349 N N . ASN A 1 173 ? 6.633 -3.417 -22.370 1.00 95.94 173 ASN A N 1
ATOM 1350 C CA . ASN A 1 173 ? 6.215 -2.164 -22.985 1.00 95.94 173 ASN A CA 1
ATOM 1351 C C . ASN A 1 173 ? 7.243 -1.055 -22.721 1.00 95.94 173 ASN A C 1
ATOM 1353 O O . ASN A 1 173 ? 7.087 -0.213 -21.832 1.00 95.94 173 ASN A O 1
ATOM 1357 N N . MET A 1 174 ? 8.289 -1.019 -23.547 1.00 94.94 174 MET A N 1
ATOM 1358 C CA . MET A 1 174 ? 9.386 -0.054 -23.399 1.00 94.94 174 MET A CA 1
ATOM 1359 C C . MET A 1 174 ? 8.936 1.407 -23.548 1.00 94.94 174 MET A C 1
ATOM 1361 O O . MET A 1 174 ? 9.505 2.292 -22.913 1.00 94.94 174 MET A O 1
ATOM 1365 N N . SER A 1 175 ? 7.911 1.682 -24.365 1.00 96.00 175 SER A N 1
ATOM 1366 C CA . SER A 1 175 ? 7.380 3.046 -24.519 1.00 96.00 175 SER A CA 1
ATOM 1367 C C . SER A 1 175 ? 6.722 3.519 -23.226 1.00 96.00 175 SER A C 1
ATOM 1369 O O . SER A 1 175 ? 7.047 4.595 -22.729 1.00 96.00 175 SER A O 1
ATOM 1371 N N . GLY A 1 176 ? 5.855 2.685 -22.644 1.00 95.31 176 GLY A N 1
ATOM 1372 C CA . GLY A 1 176 ? 5.210 2.982 -21.365 1.00 95.31 176 GLY A CA 1
ATOM 1373 C C . GLY A 1 176 ? 6.223 3.127 -20.229 1.00 95.31 176 GLY A C 1
ATOM 1374 O O . GLY A 1 176 ? 6.152 4.080 -19.454 1.00 95.31 176 GLY A O 1
ATOM 1375 N N . ALA A 1 177 ? 7.226 2.243 -20.175 1.00 96.56 177 ALA A N 1
ATOM 1376 C CA . ALA A 1 177 ? 8.289 2.311 -19.176 1.00 96.56 177 ALA A CA 1
ATOM 1377 C C . ALA A 1 177 ? 9.088 3.626 -19.272 1.00 96.56 177 ALA A C 1
ATOM 1379 O O . ALA A 1 177 ? 9.324 4.283 -18.256 1.00 96.56 177 ALA A O 1
ATOM 1380 N N . LYS A 1 178 ? 9.441 4.073 -20.487 1.00 96.81 178 LYS A N 1
ATOM 1381 C CA . LYS A 1 178 ? 10.111 5.368 -20.720 1.00 96.81 178 LYS A CA 1
ATOM 1382 C C . LYS A 1 178 ? 9.287 6.553 -20.247 1.00 96.81 178 LYS A C 1
ATOM 1384 O O . LYS A 1 178 ? 9.829 7.471 -19.631 1.00 96.81 178 LYS A O 1
ATOM 1389 N N . GLU A 1 179 ? 7.994 6.553 -20.543 1.00 96.44 179 GLU A N 1
ATOM 1390 C CA . GLU A 1 179 ? 7.094 7.627 -20.133 1.00 96.44 179 GLU A CA 1
ATOM 1391 C C . GLU A 1 179 ? 6.975 7.712 -18.607 1.00 96.44 179 GLU A C 1
ATOM 1393 O O . GLU A 1 179 ? 7.111 8.801 -18.039 1.00 96.44 179 GLU A O 1
ATOM 1398 N N . ALA A 1 180 ? 6.799 6.569 -17.939 1.00 95.25 180 ALA A N 1
ATOM 1399 C CA . ALA A 1 180 ? 6.752 6.483 -16.483 1.00 95.25 180 ALA A CA 1
ATOM 1400 C C . ALA A 1 180 ? 8.060 6.971 -15.846 1.00 95.25 180 ALA A C 1
ATOM 1402 O O . ALA A 1 180 ? 8.049 7.809 -14.940 1.00 95.25 180 ALA A O 1
ATOM 1403 N N . LEU A 1 181 ? 9.199 6.531 -16.386 1.00 95.88 181 LEU A N 1
ATOM 1404 C CA . LEU A 1 181 ? 10.521 6.950 -15.933 1.00 95.88 181 LEU A CA 1
ATOM 1405 C C . LEU A 1 181 ? 10.743 8.456 -16.138 1.00 95.88 181 LEU A C 1
ATOM 1407 O O . LEU A 1 181 ? 11.274 9.132 -15.258 1.00 95.88 181 LEU A O 1
ATOM 1411 N N . SER A 1 182 ? 10.296 9.013 -17.266 1.00 95.94 182 SER A N 1
ATOM 1412 C CA . SER A 1 182 ? 10.356 10.454 -17.519 1.00 95.94 182 SER A CA 1
ATOM 1413 C C . SER A 1 182 ? 9.533 11.236 -16.499 1.00 95.94 182 SER A C 1
ATOM 1415 O O . SER A 1 182 ? 10.019 12.239 -15.982 1.00 95.94 182 SER A O 1
ATOM 1417 N N . ARG A 1 183 ? 8.315 10.784 -16.167 1.00 93.69 183 ARG A N 1
ATOM 1418 C CA . ARG A 1 183 ? 7.508 11.404 -15.103 1.00 93.69 183 ARG A CA 1
ATOM 1419 C C . ARG A 1 183 ? 8.219 11.326 -13.757 1.00 93.69 183 ARG A C 1
ATOM 1421 O O . ARG A 1 183 ? 8.304 12.336 -13.063 1.00 93.69 183 ARG A O 1
ATOM 1428 N N . TRP A 1 184 ? 8.804 10.178 -13.423 1.00 94.50 184 TRP A N 1
ATOM 1429 C CA . TRP A 1 184 ? 9.550 10.010 -12.177 1.00 94.50 184 TRP A CA 1
ATOM 1430 C C . TRP A 1 184 ? 10.724 10.999 -12.070 1.00 94.50 184 TRP A C 1
ATOM 1432 O O . TRP A 1 184 ? 10.897 11.640 -11.034 1.00 94.50 184 TRP A O 1
ATOM 1442 N N . LYS A 1 185 ? 11.475 11.216 -13.157 1.00 94.69 185 LYS A N 1
ATOM 1443 C CA . LYS A 1 185 ? 12.593 12.180 -13.208 1.00 94.69 185 LYS A CA 1
ATOM 1444 C C . LYS A 1 185 ? 12.180 13.631 -12.967 1.00 94.69 185 LYS A C 1
ATOM 1446 O O . LYS A 1 185 ? 13.006 14.421 -12.523 1.00 94.69 185 LYS A O 1
ATOM 1451 N N . THR A 1 186 ? 10.933 13.991 -13.269 1.00 94.56 186 THR A N 1
ATOM 1452 C CA . THR A 1 186 ? 10.430 15.360 -13.055 1.00 94.56 186 THR A CA 1
ATOM 1453 C C . THR A 1 186 ? 10.059 15.657 -11.603 1.00 94.56 186 THR A C 1
ATOM 1455 O O . THR A 1 186 ? 9.767 16.805 -11.279 1.00 94.56 186 THR A O 1
ATOM 1458 N N . LEU A 1 187 ? 10.069 14.652 -10.721 1.00 91.75 187 LEU A N 1
ATOM 1459 C CA . LEU A 1 187 ? 9.698 14.839 -9.324 1.00 91.75 187 LEU A CA 1
ATOM 1460 C C . LEU A 1 187 ? 10.800 15.557 -8.540 1.00 91.75 187 LEU A C 1
ATOM 1462 O O . LEU A 1 187 ? 11.945 15.110 -8.463 1.00 91.75 187 LEU A O 1
ATOM 1466 N N . GLU A 1 188 ? 10.419 16.657 -7.900 1.00 86.88 188 GLU A N 1
ATOM 1467 C CA . GLU A 1 188 ? 11.288 17.410 -7.002 1.00 86.88 188 GLU A CA 1
ATOM 1468 C C . GLU A 1 188 ? 11.373 16.742 -5.617 1.00 86.88 188 GLU A C 1
ATOM 1470 O O . GLU A 1 188 ? 10.432 16.098 -5.157 1.00 86.88 188 GLU A O 1
ATOM 1475 N N . ASN A 1 189 ? 12.495 16.935 -4.915 1.00 84.50 189 ASN A N 1
ATOM 1476 C CA . ASN A 1 189 ? 12.687 16.505 -3.519 1.00 84.50 189 ASN A CA 1
ATOM 1477 C C . ASN A 1 189 ? 12.496 14.994 -3.262 1.00 84.50 189 ASN A C 1
ATOM 1479 O O . ASN A 1 189 ? 11.971 14.587 -2.224 1.00 84.50 189 ASN A O 1
ATOM 1483 N N . LEU A 1 190 ? 12.958 14.147 -4.187 1.00 84.88 190 LEU A N 1
ATOM 1484 C CA . LEU A 1 190 ? 12.921 12.692 -4.023 1.00 84.88 190 LEU A CA 1
ATOM 1485 C C . LEU A 1 190 ? 13.759 12.227 -2.814 1.00 84.88 190 LEU A C 1
ATOM 1487 O O . LEU A 1 190 ? 14.934 12.592 -2.700 1.00 84.88 190 LEU A O 1
ATOM 1491 N N . PRO A 1 191 ? 13.218 11.354 -1.941 1.00 89.31 191 PRO A N 1
ATOM 1492 C CA . PRO A 1 191 ? 14.004 10.702 -0.899 1.00 89.31 191 PRO A CA 1
ATOM 1493 C C . PRO A 1 191 ? 15.189 9.927 -1.486 1.00 89.31 191 PRO A C 1
ATOM 1495 O O . PRO A 1 191 ? 15.080 9.333 -2.560 1.00 89.31 191 PRO A O 1
ATOM 1498 N N . ALA A 1 192 ? 16.302 9.845 -0.750 1.00 86.69 192 ALA A N 1
ATOM 1499 C CA . ALA A 1 192 ? 17.526 9.190 -1.227 1.00 86.69 192 ALA A CA 1
ATOM 1500 C C . ALA A 1 192 ? 17.309 7.734 -1.686 1.00 86.69 192 ALA A C 1
ATOM 1502 O O . ALA A 1 192 ? 17.882 7.310 -2.689 1.00 86.69 192 ALA A O 1
ATOM 1503 N N . SER A 1 193 ? 16.448 6.983 -0.991 1.00 82.19 193 SER A N 1
ATOM 1504 C CA . SER A 1 193 ? 16.093 5.607 -1.360 1.00 82.19 193 SER A CA 1
ATOM 1505 C C . SER A 1 193 ? 15.348 5.527 -2.694 1.00 82.19 193 SER A C 1
ATOM 1507 O O . SER A 1 193 ? 15.578 4.610 -3.474 1.00 82.19 193 SER A O 1
ATOM 1509 N N . MET A 1 194 ? 14.490 6.502 -2.982 1.00 87.88 194 MET A N 1
ATOM 1510 C CA . MET A 1 194 ? 13.734 6.568 -4.228 1.00 87.88 194 MET A CA 1
ATOM 1511 C C . MET A 1 194 ? 14.618 7.035 -5.387 1.00 87.88 194 MET A C 1
ATOM 1513 O O . MET A 1 194 ? 14.556 6.464 -6.467 1.00 87.88 194 MET A O 1
ATOM 1517 N N . ALA A 1 195 ? 15.516 7.993 -5.147 1.00 91.06 195 ALA A N 1
ATOM 1518 C CA . ALA A 1 195 ? 16.520 8.396 -6.131 1.00 91.06 195 ALA A CA 1
ATOM 1519 C C . ALA A 1 195 ? 17.474 7.244 -6.503 1.00 91.06 195 ALA A C 1
ATOM 1521 O O . ALA A 1 195 ? 17.932 7.162 -7.639 1.00 91.06 195 ALA A O 1
ATOM 1522 N N . ALA A 1 196 ? 17.782 6.347 -5.558 1.00 90.12 196 ALA A N 1
ATOM 1523 C CA . ALA A 1 196 ? 18.561 5.145 -5.842 1.00 90.12 196 ALA A CA 1
ATOM 1524 C C . ALA A 1 196 ? 17.805 4.171 -6.761 1.00 90.12 196 ALA A C 1
ATOM 1526 O O . ALA A 1 196 ? 18.377 3.738 -7.756 1.00 90.12 196 ALA A O 1
ATOM 1527 N N . ARG A 1 197 ? 16.524 3.894 -6.477 1.00 91.44 197 ARG A N 1
ATOM 1528 C CA . ARG A 1 197 ? 15.688 3.028 -7.327 1.00 91.44 197 ARG A CA 1
ATOM 1529 C C . ARG A 1 197 ? 15.407 3.629 -8.704 1.00 91.44 197 ARG A C 1
ATOM 1531 O O . ARG A 1 197 ? 15.368 2.894 -9.677 1.00 91.44 197 ARG A O 1
ATOM 1538 N N . LEU A 1 198 ? 15.294 4.954 -8.810 1.00 93.62 198 LEU A N 1
ATOM 1539 C CA . LEU A 1 198 ? 15.192 5.636 -10.102 1.00 93.62 198 LEU A CA 1
ATOM 1540 C C . LEU A 1 198 ? 16.423 5.357 -10.981 1.00 93.62 198 LEU A C 1
ATOM 1542 O O . LEU A 1 198 ? 16.273 5.018 -12.149 1.00 93.62 198 LEU A O 1
ATOM 1546 N N . ARG A 1 199 ? 17.633 5.447 -10.412 1.00 94.06 199 ARG A N 1
ATOM 1547 C CA . ARG A 1 199 ? 18.872 5.112 -11.138 1.00 94.06 199 ARG A CA 1
ATOM 1548 C C . ARG A 1 199 ? 18.934 3.643 -11.540 1.00 94.06 199 ARG A C 1
ATOM 1550 O O . ARG A 1 199 ? 19.430 3.315 -12.608 1.00 94.06 199 ARG A O 1
ATOM 1557 N N . GLU A 1 200 ? 18.444 2.753 -10.684 1.00 92.19 200 GLU A N 1
ATOM 1558 C CA . GLU A 1 200 ? 18.350 1.331 -11.014 1.00 92.19 200 GLU A CA 1
ATOM 1559 C C . GLU A 1 200 ? 17.385 1.090 -12.182 1.00 92.19 200 GLU A C 1
ATOM 1561 O O . GLU A 1 200 ? 17.726 0.371 -13.117 1.00 92.19 200 GLU A O 1
ATOM 1566 N N . ALA A 1 201 ? 16.225 1.748 -12.172 1.00 92.88 201 ALA A N 1
ATOM 1567 C CA . ALA A 1 201 ? 15.243 1.682 -13.248 1.00 92.88 201 ALA A CA 1
ATOM 1568 C C . ALA A 1 201 ? 15.809 2.183 -14.591 1.00 92.88 201 ALA A C 1
ATOM 1570 O O . ALA A 1 201 ? 15.536 1.584 -15.629 1.00 92.88 201 ALA A O 1
ATOM 1571 N N . GLU A 1 202 ? 16.642 3.231 -14.585 1.00 95.56 202 GLU A N 1
ATOM 1572 C CA . GLU A 1 202 ? 17.365 3.688 -15.784 1.00 95.56 202 GLU A CA 1
ATOM 1573 C C . GLU A 1 202 ? 18.247 2.581 -16.371 1.00 95.56 202 GLU A C 1
ATOM 1575 O O . GLU A 1 202 ? 18.148 2.283 -17.559 1.00 95.56 202 GLU A O 1
ATOM 1580 N N . ILE A 1 203 ? 19.052 1.927 -15.530 1.00 94.56 203 ILE A N 1
ATOM 1581 C CA . ILE A 1 203 ? 19.945 0.844 -15.959 1.00 94.56 203 ILE A CA 1
ATOM 1582 C C . ILE A 1 203 ? 19.137 -0.350 -16.481 1.00 94.56 203 ILE A C 1
ATOM 1584 O O . ILE A 1 203 ? 19.481 -0.924 -17.511 1.00 94.56 203 ILE A O 1
ATOM 1588 N N . GLN A 1 204 ? 18.056 -0.733 -15.792 1.00 92.06 204 GLN A N 1
ATOM 1589 C CA . GLN A 1 204 ? 17.193 -1.837 -16.227 1.00 92.06 204 GLN A CA 1
ATOM 1590 C C . GLN A 1 204 ? 16.599 -1.582 -17.616 1.00 92.06 204 GLN A C 1
ATOM 1592 O O . GLN A 1 204 ? 16.564 -2.492 -18.442 1.00 92.06 204 GLN A O 1
ATOM 1597 N N . LEU A 1 205 ? 16.164 -0.349 -17.880 1.00 92.94 205 LEU A N 1
ATOM 1598 C CA . LEU A 1 205 ? 15.618 0.037 -19.174 1.00 92.94 205 LEU A CA 1
ATOM 1599 C C . LEU A 1 205 ? 16.686 -0.011 -20.278 1.00 92.94 205 LEU A C 1
ATOM 1601 O O . LEU A 1 205 ? 16.429 -0.581 -21.332 1.00 92.94 205 LEU A O 1
ATOM 1605 N N . GLU A 1 206 ? 17.887 0.523 -20.032 1.00 93.19 206 GLU A N 1
ATOM 1606 C CA . GLU A 1 206 ? 19.007 0.462 -20.988 1.00 93.19 206 GLU A CA 1
ATOM 1607 C C . GLU A 1 206 ? 19.396 -0.985 -21.329 1.00 93.19 206 GLU A C 1
ATOM 1609 O O . GLU A 1 206 ? 19.639 -1.317 -22.488 1.00 93.19 206 GLU A O 1
ATOM 1614 N N . LEU A 1 207 ? 19.425 -1.872 -20.330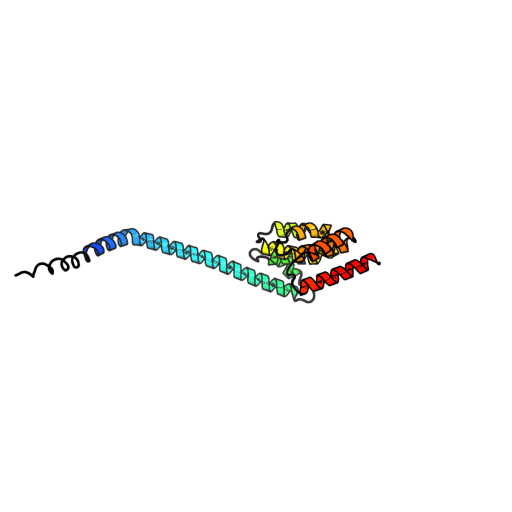 1.00 91.06 207 LEU A N 1
ATOM 1615 C CA . LEU A 1 207 ? 19.718 -3.290 -20.546 1.00 91.06 207 LEU A CA 1
ATOM 1616 C C . LEU A 1 207 ? 18.642 -3.975 -21.398 1.00 91.06 207 LEU A C 1
ATOM 1618 O O . LEU A 1 207 ? 18.986 -4.759 -22.281 1.00 91.06 207 LEU A O 1
ATOM 1622 N N . ALA A 1 208 ? 17.366 -3.663 -21.162 1.00 88.62 208 ALA A N 1
ATOM 1623 C CA . ALA A 1 208 ? 16.247 -4.219 -21.921 1.00 88.62 208 ALA A CA 1
ATOM 1624 C C . ALA A 1 208 ? 16.200 -3.730 -23.383 1.00 88.62 208 ALA A C 1
ATOM 1626 O O . ALA A 1 208 ? 15.682 -4.427 -24.249 1.00 88.62 208 ALA A O 1
ATOM 1627 N N . GLU A 1 209 ? 16.760 -2.557 -23.692 1.00 85.19 209 GLU A N 1
ATOM 1628 C CA . GLU A 1 209 ? 16.872 -2.060 -25.074 1.00 85.19 209 GLU A CA 1
ATOM 1629 C C . GLU A 1 209 ? 17.937 -2.785 -25.907 1.00 85.19 209 GLU A C 1
ATOM 1631 O O . GLU A 1 209 ? 17.914 -2.722 -27.139 1.00 85.19 209 GLU A O 1
ATOM 1636 N N . HIS A 1 210 ? 18.889 -3.440 -25.243 1.00 80.50 210 HIS A N 1
ATOM 1637 C CA . HIS A 1 210 ? 20.041 -4.081 -25.874 1.00 80.50 210 HIS A CA 1
ATOM 1638 C C . HIS A 1 210 ? 19.993 -5.618 -25.860 1.00 80.50 210 HIS A C 1
ATOM 1640 O O . HIS A 1 210 ? 20.893 -6.243 -26.428 1.00 80.50 210 HIS A O 1
ATOM 1646 N N . SER A 1 211 ? 18.977 -6.217 -25.230 1.00 69.62 211 SER A N 1
ATOM 1647 C CA . SER A 1 211 ? 18.706 -7.665 -25.211 1.00 69.62 211 SER A CA 1
ATOM 1648 C C . SER A 1 211 ? 17.858 -8.116 -26.395 1.00 69.62 211 SER A C 1
ATOM 1650 O O . SER A 1 211 ? 18.192 -9.169 -26.983 1.00 69.62 211 SER A O 1
#

Foldseek 3Di:
DDDDDPPPPPPPPDDPDPPVVVVVVVVVCVVCVVVVVVVVVVVVVVVVVVVVVVVVLVVLLVVLVVLLVVQVPDPHGNLVSLVVLLPDPSNPCSNLVSVVVVPDLQDPLPVNLVSLVPDPDDLQVSLVSLLVVLVSNLLVACVSNVSSLVSHDPVCLLSSLLSQLSRCVSVVNLVSNVVSLVSNVPDPPDDPVSVVVSVVSVVSSVVSVVD

Secondary structure (DSSP, 8-state):
----SSSTTSSSSSSSSHHHHHHHHHHHHHHHHHHHHHHHHHHHHHHHHHHHHHHHHHHHHHHHHHHHHHHHHSSS--HHHHHHHTT-TT-TTHHHHHHHHHS-TTT-HHHHHHHHHHS---HHHHHHHHHHHHHHHGGG-HHHHHHHHTTS-GGGHHHHHHHHHHHHHHTT-HHHHHHHHHHHHT-SS--HHHHHHHHHHHHHHHHHHH-

pLDDT: mean 77.04, std 15.5, range [41.12, 97.12]